Protein AF-A0A2I1HSC3-F1 (afdb_monomer)

Solvent-accessible surface area (backbone atoms only — not comparable to full-atom values): 17395 Å² total; per-residue (Å²): 134,76,72,67,66,62,55,54,63,47,50,52,51,50,49,48,51,50,46,50,52,51,43,33,34,72,74,64,80,52,85,80,88,88,78,84,83,76,84,85,72,64,101,83,72,77,56,74,64,57,52,51,50,52,52,48,49,55,26,41,39,56,62,60,46,93,33,37,35,52,40,33,75,62,42,23,54,81,45,90,55,32,49,32,81,81,64,67,74,82,44,63,20,39,71,67,39,64,69,68,38,86,74,48,93,60,54,68,68,58,47,49,56,52,35,52,54,52,50,44,51,51,31,55,77,68,71,35,62,70,59,42,52,51,46,62,76,41,42,66,59,55,53,51,56,32,66,36,74,32,95,53,39,81,98,35,35,28,49,60,40,38,73,32,65,42,78,63,70,66,66,65,67,75,54,88,53,67,67,54,52,49,52,55,50,52,50,51,52,50,37,49,49,48,50,42,53,66,39,54,47,49,49,52,55,51,49,53,53,52,37,49,74,77,69,52,49,82,71,42,74,71,37,60,52,81,55,79,71,55,67,69,52,71,82,71,71,91,77,90,82,81,92,81,92,80,70,81,63,63,56,51,53,53,47,52,52,49,52,48,50,48,50,50,55,49,49,54,51,47,52,50,49,63,30,82,57,81,80,77,81,79,88,78,86,88,66,81,84,76,131

Structure (mmCIF, N/CA/C/O backbone):
data_AF-A0A2I1HSC3-F1
#
_entry.id   AF-A0A2I1HSC3-F1
#
loop_
_atom_site.group_PDB
_atom_site.id
_atom_site.type_symbol
_atom_site.label_atom_id
_atom_site.label_alt_id
_atom_site.label_comp_id
_atom_site.label_asym_id
_atom_site.label_entity_id
_atom_site.label_seq_id
_atom_site.pdbx_PDB_ins_code
_atom_site.Cartn_x
_atom_site.Cartn_y
_atom_site.Cartn_z
_atom_site.occupancy
_atom_site.B_iso_or_equiv
_atom_site.auth_seq_id
_atom_site.auth_comp_id
_atom_site.auth_asym_id
_atom_site.auth_atom_id
_atom_site.pdbx_PDB_model_num
ATOM 1 N N . MET A 1 1 ? -28.526 32.967 -15.988 1.00 33.88 1 MET A N 1
ATOM 2 C CA . MET A 1 1 ? -28.138 31.636 -15.482 1.00 33.88 1 MET A CA 1
ATOM 3 C C . MET A 1 1 ? -26.867 31.864 -14.704 1.00 33.88 1 MET A C 1
ATOM 5 O O . MET A 1 1 ? -25.914 32.362 -15.280 1.00 33.88 1 MET A O 1
ATOM 9 N N . ASP A 1 2 ? -26.951 31.679 -13.394 1.00 26.25 2 ASP A N 1
ATOM 10 C CA . ASP A 1 2 ? -25.985 32.161 -12.412 1.00 26.25 2 ASP A CA 1
ATOM 11 C C . ASP A 1 2 ? -24.646 31.408 -12.457 1.00 26.25 2 ASP A C 1
ATOM 13 O O . ASP A 1 2 ? -24.567 30.230 -12.103 1.00 26.25 2 ASP A O 1
ATOM 17 N N . ASP A 1 3 ? -23.581 32.131 -12.819 1.00 29.28 3 ASP A N 1
ATOM 18 C CA . ASP A 1 3 ? -22.172 31.707 -12.747 1.00 29.28 3 ASP A CA 1
ATOM 19 C C . ASP A 1 3 ? -21.649 31.564 -11.300 1.00 29.28 3 ASP A C 1
ATOM 21 O O . ASP A 1 3 ? -20.525 31.112 -11.065 1.00 29.28 3 ASP A O 1
ATOM 25 N N . THR A 1 4 ? -22.462 31.901 -10.296 1.00 29.61 4 THR A N 1
ATOM 26 C CA . THR A 1 4 ? -22.108 31.781 -8.873 1.00 29.61 4 THR A CA 1
ATOM 27 C C . THR A 1 4 ? -22.098 30.334 -8.369 1.00 29.61 4 THR A C 1
ATOM 29 O O . THR A 1 4 ? -21.374 30.037 -7.424 1.00 29.61 4 THR A O 1
ATOM 32 N N . ASN A 1 5 ? -22.781 29.398 -9.041 1.00 30.19 5 ASN A N 1
ATOM 33 C CA . ASN A 1 5 ? -22.783 27.980 -8.643 1.00 30.19 5 ASN A CA 1
ATOM 34 C C . ASN A 1 5 ? -21.512 27.205 -9.048 1.00 30.19 5 ASN A C 1
ATOM 36 O O . ASN A 1 5 ? -21.231 26.140 -8.495 1.00 30.19 5 ASN A O 1
ATOM 40 N N . TYR A 1 6 ? -20.721 27.706 -10.006 1.00 30.33 6 TYR A N 1
ATOM 41 C CA . TYR A 1 6 ? -19.510 27.009 -10.464 1.00 30.33 6 TYR A CA 1
ATOM 42 C C . TYR A 1 6 ? -18.292 27.306 -9.573 1.00 30.33 6 TYR A C 1
ATOM 44 O O . TYR A 1 6 ? -17.445 26.432 -9.355 1.00 30.33 6 TYR A O 1
ATOM 52 N N . LEU A 1 7 ? -18.240 28.521 -9.014 1.00 28.97 7 LEU A N 1
ATOM 53 C CA . LEU A 1 7 ? -17.171 29.001 -8.135 1.00 28.97 7 LEU A CA 1
ATOM 54 C C . LEU A 1 7 ? -17.233 28.371 -6.735 1.00 28.97 7 LEU A C 1
ATOM 56 O O . LEU A 1 7 ? -16.185 27.979 -6.219 1.00 28.97 7 LEU A O 1
ATOM 60 N N . ASP A 1 8 ? -18.431 28.163 -6.179 1.00 32.50 8 ASP A N 1
ATOM 61 C CA . ASP A 1 8 ? -18.614 27.522 -4.863 1.00 32.50 8 ASP A CA 1
ATOM 62 C C . ASP A 1 8 ? -18.128 26.063 -4.874 1.00 32.50 8 ASP A C 1
ATOM 64 O O . ASP A 1 8 ? -17.321 25.650 -4.041 1.00 32.50 8 ASP A O 1
ATOM 68 N N . SER A 1 9 ? -18.464 25.301 -5.927 1.00 36.62 9 SER A N 1
ATOM 69 C CA . SER A 1 9 ? -18.001 23.909 -6.055 1.00 36.62 9 SER A CA 1
ATOM 70 C C . SER A 1 9 ? -16.484 23.786 -6.256 1.00 36.62 9 SER A C 1
ATOM 72 O O . SER A 1 9 ? -15.923 22.711 -6.040 1.00 36.62 9 SER A O 1
ATOM 74 N N . SER A 1 10 ? -15.820 24.844 -6.736 1.00 37.22 10 SER A N 1
ATOM 75 C CA . SER A 1 10 ? -14.369 24.882 -6.942 1.00 37.22 10 SER A CA 1
ATOM 76 C C . SER A 1 10 ? -13.638 25.294 -5.663 1.00 37.22 10 SER A C 1
ATOM 78 O O . SER A 1 10 ? -12.601 24.710 -5.348 1.00 37.22 10 SER A O 1
ATOM 80 N N . GLY A 1 11 ? -14.201 26.238 -4.901 1.00 32.62 11 GLY A N 1
ATOM 81 C CA . GLY A 1 11 ? -13.725 26.623 -3.571 1.00 32.62 11 GLY A CA 1
ATOM 82 C C . GLY A 1 11 ? -13.761 25.454 -2.589 1.00 32.62 11 GLY A C 1
ATOM 83 O O . GLY A 1 11 ? -12.748 25.160 -1.957 1.00 32.62 11 GLY A O 1
ATOM 84 N N . ASP A 1 12 ? -14.860 24.699 -2.569 1.00 38.91 12 ASP A N 1
ATOM 85 C CA . ASP A 1 12 ? -15.009 23.506 -1.728 1.00 38.91 12 ASP A CA 1
ATOM 86 C C . ASP A 1 12 ? -14.033 22.386 -2.104 1.00 38.91 12 ASP A C 1
ATOM 88 O O . ASP A 1 12 ? -13.478 21.715 -1.234 1.00 38.91 12 ASP A O 1
ATOM 92 N N . LYS A 1 13 ? -13.754 22.201 -3.401 1.00 38.25 13 LYS A N 1
ATOM 93 C CA . LYS A 1 13 ? -12.778 21.208 -3.891 1.00 38.25 13 LYS A CA 1
ATOM 94 C C . LYS A 1 13 ? -11.340 21.603 -3.560 1.00 38.25 13 LYS A C 1
ATOM 96 O O . LYS A 1 13 ? -10.542 20.743 -3.184 1.00 38.25 13 LYS A O 1
ATOM 101 N N . ILE A 1 14 ? -11.000 22.888 -3.663 1.00 39.03 14 ILE A N 1
ATOM 102 C CA . ILE A 1 14 ? -9.685 23.415 -3.275 1.00 39.03 14 ILE A CA 1
ATOM 103 C C . ILE A 1 14 ? -9.515 23.324 -1.758 1.00 39.03 14 ILE A C 1
ATOM 105 O O . ILE A 1 14 ? -8.482 22.846 -1.290 1.00 39.03 14 ILE A O 1
ATOM 109 N N . GLN A 1 15 ? -10.537 23.692 -0.983 1.00 38.47 15 GLN A N 1
ATOM 110 C CA . GLN A 1 15 ? -10.519 23.576 0.470 1.00 38.47 15 GLN A CA 1
ATOM 111 C C . GLN A 1 15 ? -10.458 22.111 0.915 1.00 38.47 15 GLN A C 1
ATOM 113 O O . GLN A 1 15 ? -9.694 21.799 1.821 1.00 38.47 15 GLN A O 1
ATOM 118 N N . ALA A 1 16 ? -11.152 21.190 0.242 1.00 39.00 16 ALA A N 1
ATOM 119 C CA . ALA A 1 16 ? -11.025 19.751 0.471 1.00 39.00 16 ALA A CA 1
ATOM 120 C C . ALA A 1 16 ? -9.606 19.250 0.165 1.00 39.00 16 ALA A C 1
ATOM 122 O O . ALA A 1 16 ? -9.031 18.519 0.961 1.00 39.00 16 ALA A O 1
ATOM 123 N N . SER A 1 17 ? -8.991 19.705 -0.928 1.00 38.28 17 SER A N 1
ATOM 124 C CA . SER A 1 17 ? -7.610 19.353 -1.302 1.00 38.28 17 SER A CA 1
ATOM 125 C C . SER A 1 17 ? -6.582 19.898 -0.307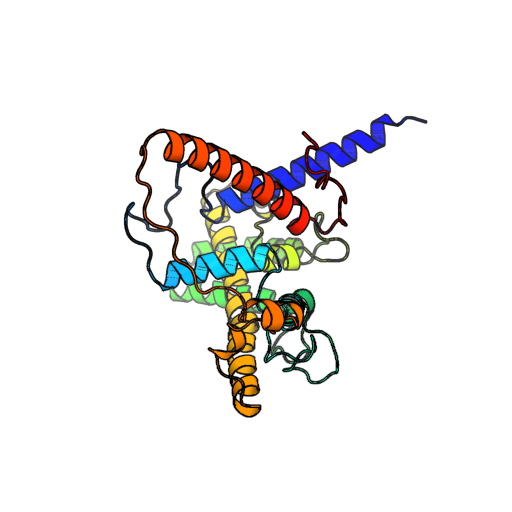 1.00 38.28 17 SER A C 1
ATOM 127 O O . SER A 1 17 ? -5.638 19.201 0.071 1.00 38.28 17 SER A O 1
ATOM 129 N N . ILE A 1 18 ? -6.787 21.128 0.173 1.00 43.84 18 ILE A N 1
ATOM 130 C CA . ILE A 1 18 ? -6.002 21.755 1.241 1.00 43.84 18 ILE A CA 1
ATOM 131 C C . ILE A 1 18 ? -6.227 21.025 2.564 1.00 43.84 18 ILE A C 1
ATOM 133 O O . ILE A 1 18 ? -5.260 20.812 3.288 1.00 43.84 18 ILE A O 1
ATOM 137 N N . ASN A 1 19 ? -7.451 20.602 2.877 1.00 43.81 19 ASN A N 1
ATOM 138 C CA . ASN A 1 19 ? -7.776 19.860 4.093 1.00 43.81 19 ASN A CA 1
ATOM 139 C C . ASN A 1 19 ? -7.160 18.463 4.063 1.00 43.81 19 ASN A C 1
ATOM 141 O O . ASN A 1 19 ? -6.564 18.066 5.050 1.00 43.81 19 ASN A O 1
ATOM 145 N N . ILE A 1 20 ? -7.188 17.772 2.925 1.00 45.44 20 ILE A N 1
ATOM 146 C CA . ILE A 1 20 ? -6.566 16.457 2.717 1.00 45.44 20 ILE A CA 1
ATOM 147 C C . ILE A 1 20 ? -5.046 16.554 2.796 1.00 45.44 20 ILE A C 1
ATOM 149 O O . ILE A 1 20 ? -4.401 15.735 3.441 1.00 45.44 20 ILE A O 1
ATOM 153 N N . THR A 1 21 ? -4.466 17.601 2.213 1.00 41.34 21 THR A N 1
ATOM 154 C CA . THR A 1 21 ? -3.031 17.886 2.314 1.00 41.34 21 THR A CA 1
ATOM 155 C C . THR A 1 21 ? -2.648 18.219 3.765 1.00 41.34 21 THR A C 1
ATOM 157 O O . THR A 1 21 ? -1.701 17.659 4.308 1.00 41.34 21 THR A O 1
ATOM 160 N N . THR A 1 22 ? -3.429 19.067 4.441 1.00 40.75 22 THR A N 1
ATOM 161 C CA . THR A 1 22 ? -3.278 19.414 5.868 1.00 40.75 22 THR A CA 1
ATOM 162 C C . THR A 1 22 ? -3.453 18.198 6.780 1.00 40.75 22 THR A C 1
ATOM 164 O O . THR A 1 22 ? -2.725 18.058 7.761 1.00 40.75 22 THR A O 1
ATOM 167 N N . GLN A 1 23 ? -4.366 17.285 6.457 1.00 41.72 23 GLN A N 1
ATOM 168 C CA . GLN A 1 23 ? -4.604 16.065 7.223 1.00 41.72 23 GLN A CA 1
ATOM 169 C C . GLN A 1 23 ? -3.568 14.990 6.968 1.00 41.72 23 GLN A C 1
ATOM 171 O O . GLN A 1 23 ? -3.149 14.334 7.915 1.00 41.72 23 GLN A O 1
ATOM 176 N N . PHE A 1 24 ? -3.058 14.889 5.745 1.00 43.44 24 PHE A N 1
ATOM 177 C CA . PHE A 1 24 ? -1.867 14.110 5.446 1.00 43.44 24 PHE A CA 1
ATOM 178 C C . PHE A 1 24 ? -0.672 14.603 6.280 1.00 43.44 24 PHE A C 1
ATOM 180 O O . PHE A 1 24 ? 0.006 13.802 6.924 1.00 43.44 24 PHE A O 1
ATOM 187 N N . TYR A 1 25 ? -0.459 15.922 6.371 1.00 43.91 25 TYR A N 1
ATOM 188 C CA . TYR A 1 25 ? 0.572 16.504 7.240 1.00 43.91 25 TYR A CA 1
ATOM 189 C C . TYR A 1 25 ? 0.331 16.214 8.733 1.00 43.91 25 TYR A C 1
ATOM 191 O O . TYR A 1 25 ? 1.283 15.909 9.452 1.00 43.91 25 TYR A O 1
ATOM 199 N N . HIS A 1 26 ? -0.925 16.261 9.193 1.00 36.97 26 HIS A N 1
ATOM 200 C CA . HIS A 1 26 ? -1.309 15.965 10.579 1.00 36.97 26 HIS A CA 1
ATOM 201 C C . HIS A 1 26 ? -1.211 14.465 10.930 1.00 36.97 26 HIS A C 1
ATOM 203 O O . HIS A 1 26 ? -0.997 14.125 12.093 1.00 36.97 26 HIS A O 1
ATOM 209 N N . TYR A 1 27 ? -1.378 13.560 9.960 1.00 39.06 27 TYR A N 1
ATOM 210 C CA . TYR A 1 27 ? -1.396 12.106 10.177 1.00 39.06 27 TYR A CA 1
ATOM 211 C C . TYR A 1 27 ? -0.031 11.432 9.926 1.00 39.06 27 TYR A C 1
ATOM 213 O O . TYR A 1 27 ? 0.245 10.386 10.509 1.00 39.06 27 TYR A O 1
ATOM 221 N N . HIS A 1 28 ? 0.855 12.031 9.113 1.00 39.91 28 HIS A N 1
ATOM 222 C CA . HIS A 1 28 ? 2.135 11.426 8.698 1.00 39.91 28 HIS A CA 1
ATOM 223 C C . HIS A 1 28 ? 3.412 12.161 9.156 1.00 39.91 28 HIS A C 1
ATOM 225 O O . HIS A 1 28 ? 4.486 11.886 8.618 1.00 39.91 28 HIS A O 1
ATOM 231 N N . ASP A 1 29 ? 3.344 13.054 10.151 1.00 39.34 29 ASP A N 1
ATOM 232 C CA . ASP A 1 29 ? 4.526 13.717 10.743 1.00 39.34 29 ASP A CA 1
ATOM 233 C C . ASP A 1 29 ? 5.438 14.432 9.709 1.00 39.34 29 ASP A C 1
ATOM 235 O O . ASP A 1 29 ? 6.662 14.511 9.867 1.00 39.34 29 ASP A O 1
ATOM 239 N N . VAL A 1 30 ? 4.865 14.991 8.632 1.00 37.06 30 VAL A N 1
ATOM 240 C CA . VAL A 1 30 ? 5.616 15.804 7.657 1.00 37.06 30 VAL A CA 1
ATOM 241 C C . VAL A 1 30 ? 5.480 17.289 8.019 1.00 37.06 30 VAL A C 1
ATOM 243 O O . VAL A 1 30 ? 4.400 17.867 8.059 1.00 37.06 30 VAL A O 1
ATOM 246 N N . ASN A 1 31 ? 6.618 17.901 8.344 1.00 33.06 31 ASN A N 1
ATOM 247 C CA . ASN A 1 31 ? 6.741 19.212 8.980 1.00 33.06 31 ASN A CA 1
ATOM 248 C C . ASN A 1 31 ? 6.331 20.390 8.072 1.00 33.06 31 ASN A C 1
ATOM 250 O O . ASN A 1 31 ? 7.072 20.749 7.158 1.00 33.06 31 ASN A O 1
ATOM 254 N N . ILE A 1 32 ? 5.256 21.093 8.441 1.00 33.44 32 ILE A N 1
ATOM 255 C CA . ILE A 1 32 ? 5.156 22.549 8.280 1.00 33.44 32 ILE A CA 1
ATOM 256 C C . ILE A 1 32 ? 4.854 23.131 9.672 1.00 33.44 32 ILE A C 1
ATOM 258 O O . ILE A 1 32 ? 3.837 22.818 10.280 1.00 33.44 32 ILE A O 1
ATOM 262 N N . ASN A 1 33 ? 5.748 23.985 10.179 1.00 29.19 33 ASN A N 1
ATOM 263 C CA . ASN A 1 33 ? 5.618 24.775 11.419 1.00 29.19 33 ASN A CA 1
ATOM 264 C C . ASN A 1 33 ? 5.859 24.091 12.783 1.00 29.19 33 ASN A C 1
ATOM 266 O O . ASN A 1 33 ? 5.453 24.623 13.816 1.00 29.19 33 ASN A O 1
ATOM 270 N N . GLY A 1 34 ? 6.646 23.013 12.845 1.00 30.22 34 GLY A N 1
ATOM 271 C CA . GLY A 1 34 ? 7.477 22.752 14.032 1.00 30.22 34 GLY A CA 1
ATOM 272 C C . GLY A 1 34 ? 6.771 22.438 15.363 1.00 30.22 34 GLY A C 1
ATOM 273 O O . GLY A 1 34 ? 7.360 22.684 16.419 1.00 30.22 34 GLY A O 1
ATOM 274 N N . LYS A 1 35 ? 5.568 21.852 15.359 1.00 26.77 35 LYS A N 1
ATOM 275 C CA . LYS A 1 35 ? 4.975 21.221 16.554 1.00 26.77 35 LYS A CA 1
ATOM 276 C C . LYS A 1 35 ? 4.568 19.778 16.237 1.00 26.77 35 LYS A C 1
ATOM 278 O O . LYS A 1 35 ? 3.636 19.540 15.486 1.00 26.77 35 LYS A O 1
ATOM 283 N N . ILE A 1 36 ? 5.350 18.847 16.782 1.00 34.56 36 ILE A N 1
ATOM 284 C CA . ILE A 1 36 ? 5.291 17.389 16.592 1.00 34.56 36 ILE A CA 1
ATOM 285 C C . ILE A 1 36 ? 4.261 16.778 17.554 1.00 34.56 36 ILE A C 1
ATOM 287 O O . ILE A 1 36 ? 4.336 17.071 18.750 1.00 34.56 36 ILE A O 1
ATOM 291 N N . ASN A 1 37 ? 3.416 15.856 17.073 1.00 29.02 37 ASN A N 1
ATOM 292 C CA . ASN A 1 37 ? 2.813 14.813 17.909 1.00 29.02 37 ASN A CA 1
ATOM 293 C C . ASN A 1 37 ? 3.636 13.533 17.730 1.00 29.02 37 ASN A C 1
ATOM 295 O O . ASN A 1 37 ? 3.662 12.919 16.679 1.00 29.02 37 ASN A O 1
ATOM 299 N N . ARG A 1 38 ? 4.403 13.201 18.767 1.00 33.78 38 ARG A N 1
ATOM 300 C CA . ARG A 1 38 ? 5.522 12.259 18.731 1.00 33.78 38 ARG A CA 1
ATOM 301 C C . ARG A 1 38 ? 5.037 10.820 18.543 1.00 33.78 38 ARG A C 1
ATOM 303 O O . ARG A 1 38 ? 4.607 10.211 19.517 1.00 33.78 38 ARG A O 1
ATOM 310 N N . THR A 1 39 ? 5.260 10.229 17.375 1.00 36.09 39 THR A N 1
ATOM 311 C CA . THR A 1 39 ? 5.554 8.791 17.309 1.00 36.09 39 THR A CA 1
ATOM 312 C C . THR A 1 39 ? 7.072 8.632 17.470 1.00 36.09 39 THR A C 1
ATOM 314 O O . THR A 1 39 ? 7.859 8.816 16.550 1.00 36.09 39 THR A O 1
ATOM 317 N N . THR A 1 40 ? 7.495 8.498 18.734 1.00 35.50 40 THR A N 1
ATOM 318 C CA . THR A 1 40 ? 8.866 8.160 19.182 1.00 35.50 40 THR A CA 1
ATOM 319 C C . THR A 1 40 ? 10.031 8.933 18.537 1.00 35.50 40 THR A C 1
ATOM 321 O O . THR A 1 40 ? 10.852 8.344 17.847 1.00 35.50 40 THR A O 1
ATOM 324 N N . PHE A 1 41 ? 10.196 10.237 18.815 1.00 38.00 41 PHE A N 1
ATOM 325 C CA . PHE A 1 41 ? 11.449 10.932 18.465 1.00 38.00 41 PHE A CA 1
ATOM 326 C C . PHE A 1 41 ? 11.934 11.967 19.485 1.00 38.00 41 PHE A C 1
ATOM 328 O O . PHE A 1 41 ? 11.246 12.938 19.813 1.00 38.00 41 PHE A O 1
ATOM 335 N N . ASN A 1 42 ? 13.201 11.799 19.885 1.00 38.38 42 ASN A N 1
ATOM 336 C CA . ASN A 1 42 ? 14.066 12.847 20.423 1.00 38.38 42 ASN A CA 1
ATOM 337 C C . ASN A 1 42 ? 14.743 13.594 19.259 1.00 38.38 42 ASN A C 1
ATOM 339 O O . ASN A 1 42 ? 15.135 12.993 18.265 1.00 38.38 42 ASN A O 1
ATOM 343 N N . LYS A 1 43 ? 14.895 14.919 19.389 1.00 47.12 43 LYS A N 1
ATOM 344 C CA . LYS A 1 43 ? 15.222 15.916 18.339 1.00 47.12 43 LYS A CA 1
ATOM 345 C C . LYS A 1 43 ? 16.497 15.695 17.479 1.00 47.12 43 LYS A C 1
ATOM 347 O O . LYS A 1 43 ? 16.857 16.615 16.748 1.00 47.12 43 LYS A O 1
ATOM 352 N N . ARG A 1 44 ? 17.232 14.577 17.573 1.00 48.66 44 ARG A N 1
ATOM 353 C CA . ARG A 1 44 ? 18.582 14.436 16.976 1.00 48.66 44 ARG A CA 1
ATOM 354 C C . ARG A 1 44 ? 18.950 13.074 16.368 1.00 48.66 44 ARG A C 1
ATOM 356 O O . ARG A 1 44 ? 20.102 12.916 15.982 1.00 48.66 44 ARG A O 1
ATOM 363 N N . GLN A 1 45 ? 18.038 12.115 16.241 1.00 45.00 45 GLN A N 1
ATOM 364 C CA . GLN A 1 45 ? 18.338 10.831 15.587 1.00 45.00 45 GLN A CA 1
ATOM 365 C C . GLN A 1 45 ? 17.218 10.479 14.604 1.00 45.00 45 GLN A C 1
ATOM 367 O O . GLN A 1 45 ? 16.058 10.734 14.894 1.00 45.00 45 GLN A O 1
ATOM 372 N N . CYS A 1 46 ? 17.560 9.961 13.427 1.00 51.06 46 CYS A N 1
ATOM 373 C CA . CYS A 1 46 ? 16.651 9.300 12.486 1.00 51.06 46 CYS A CA 1
ATOM 374 C C . CYS A 1 46 ? 17.333 7.985 12.123 1.00 51.06 46 CYS A C 1
ATOM 376 O O . CYS A 1 46 ? 18.490 8.022 11.696 1.00 51.06 46 CYS A O 1
ATOM 378 N N . SER A 1 47 ? 16.672 6.845 12.341 1.00 70.75 47 SER A N 1
ATOM 379 C CA . SER A 1 47 ? 17.245 5.563 11.927 1.00 70.75 47 SER A CA 1
ATOM 380 C C . SER A 1 47 ? 17.242 5.444 10.396 1.00 70.75 47 SER A C 1
ATOM 382 O O . SER A 1 47 ? 16.622 6.244 9.674 1.00 70.75 47 SER A O 1
ATOM 384 N N . SER A 1 48 ? 17.965 4.450 9.878 1.00 71.94 48 SER A N 1
ATOM 385 C CA . SER A 1 48 ? 17.980 4.178 8.439 1.00 71.94 48 SER A CA 1
ATOM 386 C C . SER A 1 48 ? 16.597 3.714 7.964 1.00 71.94 48 SER A C 1
ATOM 388 O O . SER A 1 48 ? 16.154 4.067 6.870 1.00 71.94 48 SER A O 1
ATOM 390 N N . GLU A 1 49 ? 15.898 2.984 8.827 1.00 75.31 49 GLU A N 1
ATOM 391 C CA . GLU A 1 49 ? 14.563 2.428 8.662 1.00 75.31 49 GLU A CA 1
ATOM 392 C C . GLU A 1 49 ? 13.538 3.557 8.557 1.00 75.31 49 GLU A C 1
ATOM 394 O O . GLU A 1 49 ? 12.806 3.630 7.571 1.00 75.31 49 GLU A O 1
ATOM 399 N N . ASP A 1 50 ? 13.576 4.516 9.485 1.00 70.44 50 ASP A N 1
ATOM 400 C CA . ASP A 1 50 ? 12.673 5.676 9.475 1.00 70.44 50 ASP A CA 1
ATOM 401 C C . ASP A 1 50 ? 12.857 6.534 8.223 1.00 70.44 50 ASP A C 1
ATOM 403 O O . ASP A 1 50 ? 11.903 7.062 7.648 1.00 70.44 50 ASP A O 1
ATOM 407 N N . THR A 1 51 ? 14.105 6.675 7.772 1.00 74.50 51 THR A N 1
ATOM 408 C CA . THR A 1 51 ? 14.429 7.431 6.559 1.00 74.50 51 THR A CA 1
ATOM 409 C C . THR A 1 51 ? 13.860 6.744 5.316 1.00 74.50 51 THR A C 1
ATOM 411 O O . THR A 1 51 ? 13.274 7.408 4.455 1.00 74.50 51 THR A O 1
ATOM 414 N N . LYS A 1 52 ? 13.995 5.414 5.226 1.00 79.75 52 LYS A N 1
ATOM 415 C CA . LYS A 1 52 ? 13.417 4.609 4.139 1.00 79.75 52 LYS A CA 1
ATOM 416 C C . LYS A 1 52 ? 11.892 4.687 4.154 1.00 79.75 52 LYS A C 1
ATOM 418 O O . LYS A 1 52 ? 11.302 4.923 3.102 1.00 79.75 52 LYS A O 1
ATOM 423 N N . GLU A 1 53 ? 11.276 4.565 5.327 1.00 82.69 53 GLU A N 1
ATOM 424 C CA . GLU A 1 53 ? 9.822 4.627 5.492 1.00 82.69 53 GLU A CA 1
ATOM 425 C C . GLU A 1 53 ? 9.260 5.980 5.055 1.00 82.69 53 GLU A C 1
ATOM 427 O O . GLU A 1 53 ? 8.345 6.047 4.234 1.00 82.69 53 GLU A O 1
ATOM 432 N N . ARG A 1 54 ? 9.861 7.079 5.521 1.00 78.12 54 ARG A N 1
ATOM 433 C CA . ARG A 1 54 ? 9.470 8.430 5.097 1.00 78.12 54 ARG A CA 1
ATOM 434 C C . ARG A 1 54 ? 9.642 8.625 3.595 1.00 78.12 54 ARG A C 1
ATOM 436 O O . ARG A 1 54 ? 8.759 9.183 2.949 1.00 78.12 54 ARG A O 1
ATOM 443 N N . SER A 1 55 ? 10.754 8.153 3.026 1.00 80.88 55 SER A N 1
ATOM 444 C CA . SER A 1 55 ? 10.984 8.244 1.582 1.00 80.88 55 SER A CA 1
ATOM 445 C C . SER A 1 55 ? 9.928 7.476 0.789 1.00 80.88 55 SER A C 1
ATOM 447 O O . SER A 1 55 ? 9.436 8.003 -0.208 1.00 80.88 55 SER A O 1
ATOM 449 N N . TYR A 1 56 ? 9.569 6.267 1.232 1.00 87.38 56 TYR A N 1
ATOM 450 C CA . TYR A 1 56 ? 8.503 5.471 0.631 1.00 87.38 56 TYR A CA 1
ATOM 451 C C . TYR A 1 56 ? 7.172 6.221 0.670 1.00 87.38 56 TYR A C 1
ATOM 453 O O . TYR A 1 56 ? 6.594 6.453 -0.386 1.00 87.38 56 TYR A O 1
ATOM 461 N N . ARG A 1 57 ? 6.729 6.677 1.849 1.00 85.62 57 ARG A N 1
ATOM 462 C CA . ARG A 1 57 ? 5.444 7.376 2.013 1.00 85.62 57 ARG A CA 1
ATOM 463 C C . ARG A 1 57 ? 5.338 8.615 1.126 1.00 85.62 57 ARG A C 1
ATOM 465 O O . ARG A 1 57 ? 4.334 8.792 0.447 1.00 85.62 57 ARG A O 1
ATOM 472 N N . ILE A 1 58 ? 6.392 9.434 1.077 1.00 80.19 58 ILE A N 1
ATOM 473 C CA . ILE A 1 58 ? 6.427 10.646 0.242 1.00 80.19 58 ILE A CA 1
ATOM 474 C C . ILE A 1 58 ? 6.338 10.293 -1.244 1.00 80.19 58 ILE A C 1
ATOM 476 O O . ILE A 1 58 ? 5.536 10.876 -1.968 1.00 80.19 58 ILE A O 1
ATOM 480 N N . LYS A 1 59 ? 7.150 9.336 -1.709 1.00 83.56 59 LYS A N 1
ATOM 481 C CA . LYS A 1 59 ? 7.126 8.906 -3.115 1.00 83.56 59 LYS A CA 1
ATOM 482 C C . LYS A 1 59 ? 5.786 8.283 -3.481 1.00 83.56 59 LYS A C 1
ATOM 484 O O . LYS A 1 59 ? 5.290 8.533 -4.569 1.00 83.56 59 LYS A O 1
ATOM 489 N N . ASN A 1 60 ? 5.205 7.498 -2.582 1.00 89.62 60 ASN A N 1
ATOM 490 C CA . ASN A 1 60 ? 3.933 6.836 -2.813 1.00 89.62 60 ASN A CA 1
ATOM 491 C C . ASN A 1 60 ? 2.776 7.835 -2.918 1.00 89.62 60 ASN A C 1
ATOM 493 O O . ASN A 1 60 ? 2.004 7.767 -3.869 1.00 89.62 60 ASN A O 1
ATOM 497 N N . LEU A 1 61 ? 2.720 8.826 -2.023 1.00 83.12 61 LEU A N 1
ATOM 498 C CA . LEU A 1 61 ? 1.749 9.918 -2.114 1.00 83.12 61 LEU A CA 1
ATOM 499 C C . LEU A 1 61 ? 1.824 10.632 -3.474 1.00 83.12 61 LEU A C 1
ATOM 501 O O . LEU A 1 61 ? 0.798 10.924 -4.084 1.00 83.12 61 LEU A O 1
ATOM 505 N N . LEU A 1 62 ? 3.047 10.906 -3.933 1.00 81.75 62 LEU A N 1
ATOM 506 C CA . LEU A 1 62 ? 3.335 11.616 -5.180 1.00 81.75 62 LEU A CA 1
ATOM 507 C C . LEU A 1 62 ? 3.209 10.749 -6.442 1.00 81.75 62 LEU A C 1
ATOM 509 O O . LEU A 1 62 ? 3.467 11.252 -7.531 1.00 81.75 62 LEU A O 1
ATOM 513 N N . LYS A 1 63 ? 2.869 9.458 -6.308 1.00 87.88 63 LYS A N 1
ATOM 514 C CA . LYS A 1 63 ? 2.921 8.466 -7.398 1.00 87.88 63 LYS A CA 1
ATOM 515 C C . LYS A 1 63 ? 4.298 8.398 -8.093 1.00 87.88 63 LYS A C 1
ATOM 517 O O . LYS A 1 63 ? 4.412 8.049 -9.258 1.00 87.88 63 LYS A O 1
ATOM 522 N N . ASP A 1 64 ? 5.360 8.701 -7.345 1.00 87.88 64 ASP A N 1
ATOM 523 C CA . ASP A 1 64 ? 6.757 8.851 -7.789 1.00 87.88 64 ASP A CA 1
ATOM 524 C C . ASP A 1 64 ? 7.639 7.648 -7.368 1.00 87.88 64 ASP A C 1
ATOM 526 O O . ASP A 1 64 ? 8.880 7.727 -7.291 1.00 87.88 64 ASP A O 1
ATOM 530 N N . LEU A 1 65 ? 6.983 6.532 -7.021 1.00 91.69 65 LEU A N 1
ATOM 531 C CA . LEU A 1 65 ? 7.625 5.254 -6.717 1.00 91.69 65 LEU A CA 1
ATOM 532 C C . LEU A 1 65 ? 8.470 4.775 -7.910 1.00 91.69 65 LEU A C 1
ATOM 534 O O . LEU A 1 65 ? 8.164 5.107 -9.050 1.00 91.69 65 LEU A O 1
ATOM 538 N N . PRO A 1 66 ? 9.550 4.006 -7.680 1.00 92.56 66 PRO A N 1
ATOM 539 C CA . PRO A 1 66 ? 10.417 3.508 -8.749 1.00 92.56 66 PRO A CA 1
ATOM 540 C C . PRO A 1 66 ? 9.759 2.374 -9.562 1.00 92.56 66 PRO A C 1
ATOM 542 O O . PRO A 1 66 ? 10.205 1.229 -9.513 1.00 92.56 66 PRO A O 1
ATOM 545 N N . THR A 1 67 ? 8.691 2.697 -10.288 1.00 95.50 67 THR A N 1
ATOM 546 C CA . THR A 1 67 ? 8.069 1.837 -11.305 1.00 95.50 67 THR A CA 1
ATOM 547 C C . THR A 1 67 ? 8.842 1.917 -12.621 1.00 95.50 67 THR A C 1
ATOM 549 O O . THR A 1 67 ? 9.573 2.888 -12.837 1.00 95.50 67 THR A O 1
ATOM 552 N N . TYR A 1 68 ? 8.686 0.944 -13.521 1.00 94.25 68 TYR A N 1
ATOM 553 C CA . TYR A 1 68 ? 9.335 0.981 -14.836 1.00 94.25 68 TYR A CA 1
ATOM 554 C C . TYR A 1 68 ? 8.912 2.204 -15.655 1.00 94.25 68 TYR A C 1
ATOM 556 O O . TYR A 1 68 ? 9.774 2.845 -16.252 1.00 94.25 68 TYR A O 1
ATOM 564 N N . GLU A 1 69 ? 7.646 2.629 -15.588 1.00 94.88 69 GLU A N 1
ATOM 565 C CA . GLU A 1 69 ? 7.204 3.902 -16.176 1.00 94.88 69 GLU A CA 1
ATOM 566 C C . GLU A 1 69 ? 8.027 5.088 -15.638 1.00 94.88 69 GLU A C 1
ATOM 568 O O . GLU A 1 69 ? 8.539 5.915 -16.397 1.00 94.88 69 GLU A O 1
ATOM 573 N N . THR A 1 70 ? 8.204 5.159 -14.317 1.00 91.88 70 THR A N 1
ATOM 574 C CA . THR A 1 70 ? 8.946 6.242 -13.661 1.00 91.88 70 THR A CA 1
ATOM 575 C C . THR A 1 70 ? 10.436 6.200 -13.997 1.00 91.88 70 THR A C 1
ATOM 577 O O . THR A 1 70 ? 11.051 7.245 -14.221 1.00 91.88 70 THR A O 1
ATOM 580 N N . LEU A 1 71 ? 11.047 5.014 -14.020 1.00 91.12 71 LEU A N 1
ATOM 581 C CA . LEU A 1 71 ? 12.461 4.843 -14.356 1.00 91.12 71 LEU A CA 1
ATOM 582 C C . LEU A 1 71 ? 12.725 5.175 -15.829 1.00 91.12 71 LEU A C 1
ATOM 584 O O . LEU A 1 71 ? 13.693 5.875 -16.129 1.00 91.12 71 LEU A O 1
ATOM 588 N N . TYR A 1 72 ? 11.825 4.767 -16.723 1.00 91.56 72 TYR A N 1
ATOM 589 C CA . TYR A 1 72 ? 11.887 5.093 -18.142 1.00 91.56 72 TYR A CA 1
ATOM 590 C C . TYR A 1 72 ? 11.758 6.605 -18.383 1.00 91.56 72 TYR A C 1
ATOM 592 O O . TYR A 1 72 ? 12.615 7.203 -19.033 1.00 91.56 72 TYR A O 1
ATOM 600 N N . LYS A 1 73 ? 10.780 7.272 -17.748 1.00 89.19 73 LYS A N 1
ATOM 601 C CA . LYS A 1 73 ? 10.626 8.744 -17.782 1.00 89.19 73 LYS A CA 1
ATOM 602 C C . LYS A 1 73 ? 11.847 9.497 -17.242 1.00 89.19 73 LYS A C 1
ATOM 604 O O . LYS A 1 73 ? 12.097 10.636 -17.629 1.00 89.19 73 LYS A O 1
ATOM 609 N N . ARG A 1 74 ? 12.615 8.887 -16.333 1.00 86.06 74 ARG A N 1
ATOM 610 C CA . ARG A 1 74 ? 13.869 9.447 -15.794 1.00 86.06 74 ARG A CA 1
ATOM 611 C C . ARG A 1 74 ? 15.079 9.199 -16.698 1.00 86.06 74 ARG A C 1
ATOM 613 O O . ARG A 1 74 ? 16.178 9.614 -16.318 1.00 86.06 74 ARG A O 1
ATOM 620 N N . GLU A 1 75 ? 14.867 8.577 -17.860 1.00 86.50 75 GLU A N 1
ATOM 621 C CA . GLU A 1 75 ? 15.885 8.225 -18.850 1.00 86.50 75 GLU A CA 1
ATOM 622 C C . GLU A 1 75 ? 17.006 7.383 -18.217 1.00 86.50 75 GLU A C 1
ATOM 624 O O . GLU A 1 75 ? 18.187 7.658 -18.416 1.00 86.50 75 GLU A O 1
ATOM 629 N N . ILE A 1 76 ? 16.667 6.394 -17.381 1.00 85.75 76 ILE A N 1
ATOM 630 C CA . ILE A 1 76 ? 17.666 5.474 -16.817 1.00 85.75 76 ILE A CA 1
ATOM 631 C C . ILE A 1 76 ? 18.234 4.594 -17.931 1.00 85.75 76 ILE A C 1
ATOM 633 O O . ILE A 1 76 ? 17.485 4.000 -18.700 1.00 85.75 76 ILE A O 1
ATOM 637 N N . ASP A 1 77 ? 19.563 4.512 -18.011 1.00 82.62 77 ASP A N 1
ATOM 638 C CA . ASP A 1 77 ? 20.253 3.912 -19.157 1.00 82.62 77 ASP A CA 1
ATOM 639 C C . ASP A 1 77 ? 19.880 2.437 -19.356 1.00 82.62 77 ASP A C 1
ATOM 641 O O . ASP A 1 77 ? 19.461 2.049 -20.444 1.00 82.62 77 ASP A O 1
ATOM 645 N N . ALA A 1 78 ? 19.912 1.670 -18.263 1.00 86.19 78 ALA A N 1
ATOM 646 C CA . ALA A 1 78 ? 19.624 0.237 -18.228 1.00 86.19 78 ALA A CA 1
ATOM 647 C C . ALA A 1 78 ? 18.143 -0.139 -18.438 1.00 86.19 78 ALA A C 1
ATOM 649 O O . ALA A 1 78 ? 17.829 -1.323 -18.481 1.00 86.19 78 ALA A O 1
ATOM 650 N N . ILE A 1 79 ? 17.229 0.835 -18.525 1.00 87.44 79 ILE A N 1
ATOM 651 C CA . ILE A 1 79 ? 15.791 0.588 -18.692 1.00 87.44 79 ILE A CA 1
ATOM 652 C C . ILE A 1 79 ? 15.375 0.962 -20.115 1.00 87.44 79 ILE A C 1
ATOM 654 O O . ILE A 1 79 ? 15.372 2.134 -20.501 1.00 87.44 79 ILE A O 1
ATOM 658 N N . GLU A 1 80 ? 15.021 -0.046 -20.907 1.00 87.25 80 GLU A N 1
ATOM 659 C CA . GLU A 1 80 ? 14.710 0.120 -22.332 1.00 87.25 80 GLU A CA 1
ATOM 660 C C . GLU A 1 80 ? 13.280 0.605 -22.590 1.00 87.25 80 GLU A C 1
ATOM 662 O O . GLU A 1 80 ? 13.060 1.365 -23.530 1.00 87.25 80 GLU A O 1
ATOM 667 N N . ASN A 1 81 ? 12.316 0.194 -21.763 1.00 91.00 81 ASN A N 1
ATOM 668 C CA . ASN A 1 81 ? 10.899 0.526 -21.910 1.00 91.00 81 ASN A CA 1
ATOM 669 C C . ASN A 1 81 ? 10.193 0.634 -20.542 1.00 91.00 81 ASN A C 1
ATOM 671 O O . ASN A 1 81 ? 10.779 0.354 -19.496 1.00 91.00 81 ASN A O 1
ATOM 675 N N . SER A 1 82 ? 8.932 1.068 -20.557 1.00 93.50 82 SER A N 1
ATOM 676 C CA . SER A 1 82 ? 8.051 1.244 -19.392 1.00 93.50 82 SER A CA 1
ATOM 677 C C . SER A 1 82 ? 7.287 -0.027 -18.990 1.00 93.50 82 SER A C 1
ATOM 679 O O . SER A 1 82 ? 6.451 0.039 -18.086 1.00 93.50 82 SER A O 1
ATOM 681 N N . MET A 1 83 ? 7.530 -1.172 -19.637 1.00 95.19 83 MET A N 1
ATOM 682 C CA . MET A 1 83 ? 6.698 -2.368 -19.487 1.00 95.19 83 MET A CA 1
ATOM 683 C C . MET A 1 83 ? 6.921 -3.065 -18.144 1.00 95.19 83 MET A C 1
ATOM 685 O O . MET A 1 83 ? 8.027 -3.101 -17.604 1.00 95.19 83 MET A O 1
ATOM 689 N N . CYS A 1 84 ? 5.858 -3.657 -17.606 1.00 95.38 84 CYS A N 1
ATOM 690 C CA . CYS A 1 84 ? 5.925 -4.456 -16.394 1.00 95.38 84 CYS A CA 1
ATOM 691 C C . CYS A 1 84 ? 6.674 -5.759 -16.646 1.00 95.38 84 CYS A C 1
ATOM 693 O O . CYS A 1 84 ? 6.195 -6.659 -17.337 1.00 95.38 84 CYS A O 1
ATOM 695 N N . ILE A 1 85 ? 7.842 -5.877 -16.020 1.00 93.06 85 ILE A N 1
ATOM 696 C CA . ILE A 1 85 ? 8.671 -7.077 -16.128 1.00 93.06 85 ILE A CA 1
ATOM 697 C C . ILE A 1 85 ? 8.109 -8.272 -15.355 1.00 93.06 85 ILE A C 1
ATOM 699 O O . ILE A 1 85 ? 8.529 -9.391 -15.620 1.00 93.06 85 ILE A O 1
ATOM 703 N N . ARG A 1 86 ? 7.197 -8.042 -14.396 1.00 94.00 86 ARG A N 1
ATOM 704 C CA . ARG A 1 86 ? 6.578 -9.111 -13.598 1.00 94.00 86 ARG A CA 1
ATOM 705 C C . ARG A 1 86 ? 5.569 -9.879 -14.445 1.00 94.00 86 ARG A C 1
ATOM 707 O O . ARG A 1 86 ? 5.835 -11.010 -14.826 1.00 94.00 86 ARG A O 1
ATOM 714 N N . CYS A 1 87 ? 4.481 -9.210 -14.836 1.00 91.25 87 CYS A N 1
ATOM 715 C CA . CYS A 1 87 ? 3.340 -9.889 -15.448 1.00 91.25 87 CYS A CA 1
ATOM 716 C C . CYS A 1 87 ? 3.566 -10.353 -16.884 1.00 91.25 87 CYS A C 1
ATOM 718 O O . CYS A 1 87 ? 2.804 -11.180 -17.380 1.00 91.25 87 CYS A O 1
ATOM 720 N N . GLY A 1 88 ? 4.558 -9.803 -17.593 1.00 76.81 88 GLY A N 1
ATOM 721 C CA . GLY A 1 88 ? 4.875 -10.210 -18.964 1.00 76.81 88 GLY A CA 1
ATOM 722 C C . GLY A 1 88 ? 3.741 -9.994 -19.978 1.00 76.81 88 GLY A C 1
ATOM 723 O O . GLY A 1 88 ? 3.867 -10.410 -21.126 1.00 76.81 88 GLY A O 1
ATOM 724 N N . LYS A 1 89 ? 2.642 -9.323 -19.598 1.00 80.25 89 LYS A N 1
ATOM 725 C CA . LYS A 1 89 ? 1.448 -9.121 -20.441 1.00 80.25 89 LYS A CA 1
ATOM 726 C C . LYS A 1 89 ? 1.578 -7.974 -21.442 1.00 80.25 89 LYS A C 1
ATOM 728 O O . LYS A 1 89 ? 0.587 -7.576 -22.042 1.00 80.25 89 LYS A O 1
ATOM 733 N N . ASN A 1 90 ? 2.783 -7.434 -21.620 1.00 81.88 90 ASN A N 1
ATOM 734 C CA . ASN A 1 90 ? 3.012 -6.232 -22.415 1.00 81.88 90 ASN A CA 1
ATOM 735 C C . ASN A 1 90 ? 2.093 -5.067 -21.975 1.00 81.88 90 ASN A C 1
ATOM 737 O O . ASN A 1 90 ? 1.538 -4.348 -22.803 1.00 81.88 90 ASN A O 1
ATOM 741 N N . GLU A 1 91 ? 1.964 -4.876 -20.658 1.00 92.38 91 GLU A N 1
ATOM 742 C CA . GLU A 1 91 ? 1.328 -3.711 -20.027 1.00 92.38 91 GLU A CA 1
ATOM 743 C C . GLU A 1 91 ? 2.398 -2.785 -19.427 1.00 92.38 91 GLU A C 1
ATOM 745 O O . GLU A 1 91 ? 3.417 -3.263 -18.924 1.00 92.38 91 GLU A O 1
ATOM 750 N N . GLU A 1 92 ? 2.186 -1.467 -19.458 1.00 94.88 92 GLU A N 1
ATOM 751 C CA . GLU A 1 92 ? 3.086 -0.509 -18.801 1.00 94.88 92 GLU A CA 1
ATOM 752 C C . GLU A 1 92 ? 2.997 -0.616 -17.271 1.00 94.88 92 GLU A C 1
ATOM 754 O O . GLU A 1 92 ? 1.907 -0.613 -16.694 1.00 94.88 92 GLU A O 1
ATOM 759 N N . GLU A 1 93 ? 4.142 -0.636 -16.582 1.00 96.38 93 GLU A N 1
ATOM 760 C CA . GLU A 1 93 ? 4.185 -0.604 -15.117 1.00 96.38 93 GLU A CA 1
ATOM 761 C C . GLU A 1 93 ? 3.994 0.828 -14.597 1.00 96.38 93 GLU A C 1
ATOM 763 O O . GLU A 1 93 ? 4.918 1.494 -14.115 1.00 96.38 93 GLU A O 1
ATOM 768 N N . THR A 1 94 ? 2.767 1.319 -14.708 1.00 96.25 94 THR A N 1
ATOM 769 C CA . THR A 1 94 ? 2.346 2.574 -14.079 1.00 96.25 94 THR A CA 1
ATOM 770 C C . THR A 1 94 ? 2.216 2.417 -12.561 1.00 96.25 94 THR A C 1
ATOM 772 O O . THR A 1 94 ? 2.166 1.298 -12.039 1.00 96.25 94 THR A O 1
ATOM 775 N N . TRP A 1 95 ? 2.124 3.532 -11.824 1.00 95.38 95 TRP A N 1
ATOM 776 C CA . TRP A 1 95 ? 1.831 3.478 -10.380 1.00 95.38 95 TRP A CA 1
ATOM 777 C C . TRP A 1 95 ? 0.531 2.713 -10.092 1.00 95.38 95 TRP A C 1
ATOM 779 O O . TRP A 1 95 ? 0.497 1.913 -9.164 1.00 95.38 95 TRP A O 1
ATOM 789 N N . ASP A 1 96 ? -0.503 2.900 -10.917 1.00 95.19 96 ASP A N 1
ATOM 790 C CA . ASP A 1 96 ? -1.767 2.173 -10.798 1.00 95.19 96 ASP A CA 1
ATOM 791 C C . ASP A 1 96 ? -1.571 0.668 -11.029 1.00 95.19 96 ASP A C 1
ATOM 793 O O . ASP A 1 96 ? -2.026 -0.132 -10.210 1.00 95.19 96 ASP A O 1
ATOM 797 N N . HIS A 1 97 ? -0.859 0.287 -12.100 1.00 96.38 97 HIS A N 1
ATOM 798 C CA . HIS A 1 97 ? -0.627 -1.115 -12.460 1.00 96.38 97 HIS A CA 1
ATOM 799 C C . HIS A 1 97 ? 0.053 -1.895 -11.331 1.00 96.38 97 HIS A C 1
ATOM 801 O O . HIS A 1 97 ? -0.321 -3.034 -11.090 1.00 96.38 97 HIS A O 1
ATOM 807 N N . VAL A 1 98 ? 0.992 -1.303 -10.581 1.00 96.81 98 VAL A N 1
ATOM 808 C CA . VAL A 1 98 ? 1.655 -1.992 -9.453 1.00 96.81 98 VAL A CA 1
ATOM 809 C C . VAL A 1 98 ? 0.646 -2.581 -8.460 1.00 96.81 98 VAL A C 1
ATOM 811 O O . VAL A 1 98 ? 0.825 -3.709 -7.996 1.00 96.81 98 VAL A O 1
ATOM 814 N N . TRP A 1 99 ? -0.423 -1.845 -8.157 1.00 97.12 99 TRP A N 1
ATOM 815 C CA . TRP A 1 99 ? -1.414 -2.233 -7.151 1.00 97.12 99 TRP A CA 1
ATOM 816 C C . TRP A 1 99 ? -2.446 -3.244 -7.656 1.00 97.12 99 TRP A C 1
ATOM 818 O O . TRP A 1 99 ? -2.999 -3.988 -6.852 1.00 97.12 99 TRP A O 1
ATOM 828 N N . ILE A 1 100 ? -2.677 -3.306 -8.969 1.00 96.31 100 ILE A N 1
ATOM 829 C CA . ILE A 1 100 ? -3.661 -4.205 -9.604 1.00 96.31 100 ILE A CA 1
ATOM 830 C C . ILE A 1 100 ? -3.022 -5.209 -10.569 1.00 96.31 100 ILE A C 1
ATOM 832 O O . ILE A 1 100 ? -3.708 -5.815 -11.387 1.00 96.31 100 ILE A O 1
ATOM 836 N N . CYS A 1 101 ? -1.701 -5.360 -10.503 1.00 96.62 101 CYS A N 1
ATOM 837 C CA . CYS A 1 101 ? -0.956 -6.269 -11.354 1.00 96.62 101 CYS A CA 1
ATOM 838 C C . CYS A 1 101 ? -1.487 -7.692 -11.171 1.00 96.62 101 CYS A C 1
ATOM 840 O O . CYS A 1 101 ? -1.672 -8.154 -10.047 1.00 96.62 101 CYS A O 1
ATOM 842 N N . ASN A 1 102 ? -1.681 -8.395 -12.283 1.00 94.12 102 ASN A N 1
ATOM 843 C CA . ASN A 1 102 ? -2.223 -9.754 -12.283 1.00 94.12 102 ASN A CA 1
ATOM 844 C C . ASN A 1 102 ? -1.309 -10.789 -11.599 1.00 94.12 102 ASN A C 1
ATOM 846 O O . ASN A 1 102 ? -1.772 -11.877 -11.281 1.00 94.12 102 ASN A O 1
ATOM 850 N N . ASP A 1 103 ? -0.040 -10.448 -11.370 1.00 95.12 103 ASP A N 1
ATOM 851 C CA . ASP A 1 103 ? 0.930 -11.278 -10.643 1.00 95.12 103 ASP A CA 1
ATOM 852 C C . ASP A 1 103 ? 0.933 -11.007 -9.132 1.00 95.12 103 ASP A C 1
ATOM 854 O O . ASP A 1 103 ? 1.785 -11.517 -8.401 1.00 95.12 103 ASP A O 1
ATOM 858 N N . ASN A 1 104 ? 0.058 -10.129 -8.642 1.00 96.56 104 ASN A N 1
ATOM 859 C CA . ASN A 1 104 ? -0.138 -9.968 -7.209 1.00 96.56 104 ASN A CA 1
ATOM 860 C C . ASN A 1 104 ? -0.928 -11.172 -6.674 1.00 96.56 104 ASN A C 1
ATOM 862 O O . ASN A 1 104 ? -1.911 -11.590 -7.277 1.00 96.56 104 ASN A O 1
ATOM 866 N N . GLU A 1 105 ? -0.513 -11.707 -5.524 1.00 96.12 105 GLU A N 1
ATOM 867 C CA . GLU A 1 105 ? -1.134 -12.897 -4.916 1.00 96.12 105 GLU A CA 1
ATOM 868 C C . GLU A 1 105 ? -2.588 -12.678 -4.480 1.00 96.12 105 GLU A C 1
ATOM 870 O O . GLU A 1 105 ? -3.346 -13.635 -4.363 1.00 96.12 105 GLU A O 1
ATOM 875 N N . ALA A 1 106 ? -2.957 -11.427 -4.204 1.00 96.25 106 ALA A N 1
ATOM 876 C CA . ALA A 1 106 ? -4.287 -11.038 -3.769 1.00 96.25 106 ALA A CA 1
ATOM 877 C C . ALA A 1 106 ? -4.663 -9.684 -4.370 1.00 96.25 106 ALA A C 1
ATOM 879 O O . ALA A 1 106 ? -3.802 -8.821 -4.593 1.00 96.25 106 ALA A O 1
ATOM 880 N N . ASN A 1 107 ? -5.959 -9.488 -4.596 1.00 97.19 107 ASN A N 1
ATOM 881 C CA . ASN A 1 107 ? -6.486 -8.193 -5.010 1.00 97.19 107 ASN A CA 1
ATOM 882 C C . ASN A 1 107 ? -6.666 -7.243 -3.812 1.00 97.19 107 ASN A C 1
ATOM 884 O O . ASN A 1 107 ? -6.473 -7.604 -2.649 1.00 97.19 107 ASN A O 1
ATOM 888 N N . LEU A 1 108 ? -7.013 -5.987 -4.099 1.00 97.62 108 LEU A N 1
ATOM 889 C CA . LEU A 1 108 ? -7.082 -4.957 -3.067 1.00 97.62 108 LEU A CA 1
ATOM 890 C C . LEU A 1 108 ? -8.166 -5.233 -2.015 1.00 97.62 108 LEU A C 1
ATOM 892 O O . LEU A 1 108 ? -7.919 -5.024 -0.829 1.00 97.62 108 LEU A O 1
ATOM 896 N N . ASP A 1 109 ? -9.334 -5.717 -2.435 1.00 96.88 109 ASP A N 1
ATOM 897 C CA . ASP A 1 109 ? -10.466 -5.995 -1.547 1.00 96.88 109 ASP A CA 1
ATOM 898 C C . ASP A 1 109 ? -10.194 -7.204 -0.641 1.00 96.88 109 ASP A C 1
ATOM 900 O O . ASP A 1 109 ? -10.483 -7.164 0.558 1.00 96.88 109 ASP A O 1
ATOM 904 N N . GLU A 1 110 ? -9.571 -8.254 -1.186 1.00 97.62 110 GLU A N 1
ATOM 905 C CA . GLU A 1 110 ? -9.076 -9.405 -0.420 1.00 97.62 110 GLU A CA 1
ATOM 906 C C . GLU A 1 110 ? -8.089 -8.959 0.658 1.00 97.62 110 GLU A C 1
ATOM 908 O O . GLU A 1 110 ? -8.246 -9.317 1.827 1.00 97.62 110 GLU A O 1
ATOM 913 N N . ILE A 1 111 ? -7.119 -8.106 0.299 1.00 98.19 111 ILE A N 1
ATOM 914 C CA . ILE A 1 111 ? -6.150 -7.579 1.262 1.00 98.19 111 ILE A CA 1
ATOM 915 C C . ILE A 1 111 ? -6.860 -6.813 2.375 1.00 98.19 111 ILE A C 1
ATOM 917 O O . ILE A 1 111 ? -6.543 -7.060 3.536 1.00 98.19 111 ILE A O 1
ATOM 921 N N . VAL A 1 112 ? -7.814 -5.925 2.078 1.00 98.12 112 VAL A N 1
ATOM 922 C CA . VAL A 1 112 ? -8.550 -5.176 3.117 1.00 98.12 112 VAL A CA 1
ATOM 923 C C . VAL A 1 112 ? -9.243 -6.128 4.089 1.00 98.12 112 VAL A C 1
ATOM 925 O O . VAL A 1 112 ? -9.059 -6.004 5.302 1.00 98.12 112 VAL A O 1
ATOM 928 N N . ARG A 1 113 ? -10.012 -7.089 3.570 1.00 97.12 113 ARG A N 1
ATOM 929 C CA . ARG A 1 113 ? -1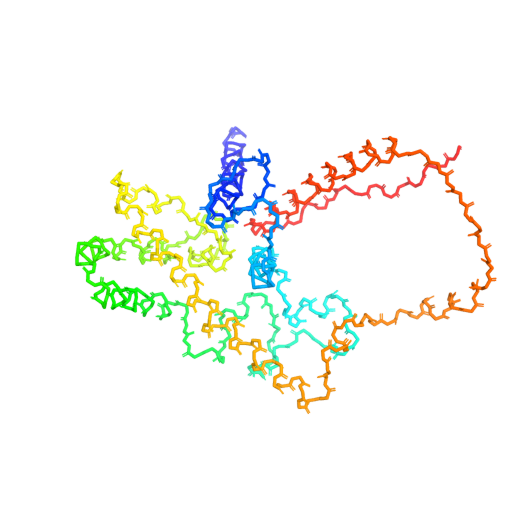0.815 -8.008 4.390 1.00 97.12 113 ARG A CA 1
ATOM 930 C C . ARG A 1 113 ? -9.929 -8.894 5.262 1.00 97.12 113 ARG A C 1
ATOM 932 O O . ARG A 1 113 ? -10.130 -8.955 6.473 1.00 97.12 113 ARG A O 1
ATOM 939 N N . GLU A 1 114 ? -8.899 -9.501 4.677 1.00 98.06 114 GLU A N 1
ATOM 940 C CA . GLU A 1 114 ? -7.941 -10.326 5.417 1.00 98.06 114 GLU A CA 1
ATOM 941 C C . GLU A 1 114 ? -7.140 -9.510 6.435 1.00 98.06 114 GLU A C 1
ATOM 943 O O . GLU A 1 114 ? -6.854 -9.998 7.527 1.00 98.06 114 GLU A O 1
ATOM 948 N N . SER A 1 115 ? -6.797 -8.258 6.118 1.00 98.19 115 SER A N 1
ATOM 949 C CA . SER A 1 115 ? -6.072 -7.373 7.038 1.00 98.19 115 SER A CA 1
ATOM 950 C C . SER A 1 115 ? -6.880 -7.084 8.298 1.00 98.19 115 SER A C 1
ATOM 952 O O . SER A 1 115 ? -6.312 -7.066 9.387 1.00 98.19 115 SER A O 1
ATOM 954 N N . ILE A 1 116 ? -8.197 -6.892 8.178 1.00 98.06 116 ILE A N 1
ATOM 955 C CA . ILE A 1 116 ? -9.065 -6.674 9.341 1.00 98.06 116 ILE A CA 1
ATOM 956 C C . ILE A 1 116 ? -9.125 -7.937 10.206 1.00 98.06 116 ILE A C 1
ATOM 958 O O . ILE A 1 116 ? -8.953 -7.841 11.420 1.00 98.06 116 ILE A O 1
ATOM 962 N N . SER A 1 117 ? -9.271 -9.120 9.600 1.00 97.88 117 SER A N 1
ATOM 963 C CA . SER A 1 117 ? -9.234 -10.392 10.335 1.00 97.88 117 SER A CA 1
ATOM 964 C C . SER A 1 117 ? -7.893 -10.612 11.045 1.00 97.88 117 SER A C 1
ATOM 966 O O . SER A 1 117 ? -7.868 -10.940 12.230 1.00 97.88 117 SER A O 1
ATOM 968 N N . LYS A 1 118 ? -6.766 -10.354 10.371 1.00 98.31 118 LYS A N 1
ATOM 969 C CA . LYS A 1 118 ? -5.427 -10.432 10.981 1.00 98.31 118 LYS A CA 1
ATOM 970 C C . LYS A 1 118 ? -5.242 -9.417 12.110 1.00 98.31 118 LYS A C 1
ATOM 972 O O . LYS A 1 118 ? -4.594 -9.729 13.110 1.00 98.31 118 LYS A O 1
ATOM 977 N N . PHE A 1 119 ? -5.792 -8.212 11.970 1.00 98.38 119 PHE A N 1
ATOM 978 C CA . PHE A 1 119 ? -5.749 -7.202 13.023 1.00 98.38 119 PHE A CA 1
ATOM 979 C C . PHE A 1 119 ? -6.569 -7.638 14.243 1.00 98.38 119 PHE A C 1
ATOM 981 O O . PHE A 1 119 ? -6.101 -7.513 15.372 1.00 98.38 119 PHE A O 1
ATOM 988 N N . GLU A 1 120 ? -7.740 -8.238 14.033 1.00 98.19 120 GLU A N 1
ATOM 989 C CA . GLU A 1 120 ? -8.542 -8.825 15.107 1.00 98.19 120 GLU A CA 1
ATOM 990 C C . GLU A 1 120 ? -7.789 -9.951 15.835 1.00 98.19 120 GLU A C 1
ATOM 992 O O . GLU A 1 120 ? -7.734 -9.977 17.066 1.00 98.19 120 GLU A O 1
ATOM 997 N N . GLU A 1 121 ? -7.145 -10.862 15.099 1.00 98.00 121 GLU A N 1
ATOM 998 C CA . GLU A 1 121 ? -6.282 -11.888 15.693 1.00 98.00 121 GLU A CA 1
ATOM 999 C C . GLU A 1 121 ? -5.132 -11.285 16.502 1.00 98.00 121 GLU A C 1
ATOM 1001 O O . GLU A 1 121 ? -4.799 -11.791 17.575 1.00 98.00 121 GLU A O 1
ATOM 1006 N N . TYR A 1 122 ? -4.514 -10.215 15.996 1.00 97.94 122 TYR A N 1
ATOM 1007 C CA . TYR A 1 122 ? -3.471 -9.489 16.709 1.00 97.94 122 TYR A CA 1
ATOM 1008 C C . TYR A 1 122 ? -4.006 -8.926 18.032 1.00 97.94 122 TYR A C 1
ATOM 1010 O O . TYR A 1 122 ? -3.376 -9.126 19.069 1.00 97.94 122 TYR A O 1
ATOM 1018 N N . LEU A 1 123 ? -5.176 -8.286 18.039 1.00 97.88 123 LEU A N 1
ATOM 1019 C CA . LEU A 1 123 ? -5.787 -7.773 19.268 1.00 97.88 123 LEU A CA 1
ATOM 1020 C C . LEU A 1 123 ? -6.090 -8.901 20.269 1.00 97.88 123 LEU A C 1
ATOM 1022 O O . LEU A 1 123 ? -5.734 -8.787 21.444 1.00 97.88 123 LEU A O 1
ATOM 1026 N N . ASN A 1 124 ? -6.648 -10.021 19.796 1.00 97.19 124 ASN A N 1
ATOM 1027 C CA . ASN A 1 124 ? -6.922 -11.204 20.618 1.00 97.19 124 ASN A CA 1
ATOM 1028 C C . ASN A 1 124 ? -5.648 -11.782 21.254 1.00 97.19 124 ASN A C 1
ATOM 1030 O O . ASN A 1 124 ? -5.608 -12.012 22.461 1.00 97.19 124 ASN A O 1
ATOM 1034 N N . LYS A 1 125 ? -4.580 -11.965 20.464 1.00 97.62 125 LYS A N 1
ATOM 1035 C CA . LYS A 1 125 ? -3.280 -12.474 20.945 1.00 97.62 125 LYS A CA 1
ATOM 1036 C C . LYS A 1 125 ? -2.650 -11.570 22.009 1.00 97.62 125 LYS A C 1
ATOM 1038 O O . LYS A 1 125 ? -1.893 -12.058 22.841 1.00 97.62 125 LYS A O 1
ATOM 1043 N N . ASN A 1 126 ? -2.974 -10.278 21.999 1.00 96.69 126 ASN A N 1
ATOM 1044 C CA . ASN A 1 126 ? -2.498 -9.299 22.977 1.00 96.69 126 ASN A CA 1
ATOM 1045 C C . ASN A 1 126 ? -3.489 -9.048 24.132 1.00 96.69 126 ASN A C 1
ATOM 1047 O O . ASN A 1 126 ? -3.284 -8.116 24.906 1.00 96.69 126 ASN A O 1
ATOM 1051 N N . GLY A 1 127 ? -4.560 -9.842 24.263 1.00 96.19 127 GLY A N 1
ATOM 1052 C CA . GLY A 1 127 ? -5.529 -9.717 25.359 1.00 96.19 127 GLY A CA 1
ATOM 1053 C C . GLY A 1 127 ? -6.391 -8.449 25.314 1.00 96.19 127 GLY A C 1
ATOM 1054 O O . GLY A 1 127 ? -6.934 -8.043 26.337 1.00 96.19 127 GLY A O 1
ATOM 1055 N N . ARG A 1 128 ? -6.524 -7.807 24.146 1.00 96.94 128 ARG A N 1
ATOM 1056 C CA . ARG A 1 128 ? -7.262 -6.546 23.958 1.00 96.94 128 ARG A CA 1
ATOM 1057 C C . ARG A 1 128 ? -8.732 -6.803 23.586 1.00 96.94 128 ARG A C 1
ATOM 1059 O O . ARG A 1 128 ? -9.182 -6.424 22.509 1.00 96.94 128 ARG A O 1
ATOM 1066 N N . SER A 1 129 ? -9.484 -7.490 24.450 1.00 95.75 129 SER A N 1
ATOM 1067 C CA . SER A 1 129 ? -10.862 -7.940 24.153 1.00 95.75 129 SER A CA 1
ATOM 1068 C C . SER A 1 129 ? -11.875 -6.804 23.959 1.00 95.75 129 SER A C 1
ATOM 1070 O O . SER A 1 129 ? -12.789 -6.923 23.141 1.00 95.75 129 SER A O 1
ATOM 1072 N N . GLU A 1 130 ? -11.717 -5.694 24.683 1.00 96.19 130 GLU A N 1
ATOM 1073 C CA . GLU A 1 130 ? -12.544 -4.492 24.495 1.00 96.19 130 GLU A CA 1
ATOM 1074 C C . GLU A 1 130 ? -12.332 -3.907 23.091 1.00 96.19 130 GLU A C 1
ATOM 1076 O O . GLU A 1 130 ? -13.294 -3.651 22.368 1.00 96.19 130 GLU A O 1
ATOM 1081 N N . ASP A 1 131 ? -11.076 -3.827 22.645 1.00 97.69 131 ASP A N 1
ATOM 1082 C CA . ASP A 1 131 ? -10.720 -3.308 21.321 1.00 97.69 131 ASP A CA 1
ATOM 1083 C C . ASP A 1 131 ? -11.205 -4.211 20.180 1.00 97.69 131 ASP A C 1
ATOM 1085 O O . ASP A 1 131 ? -11.554 -3.717 19.110 1.00 97.69 131 ASP A O 1
ATOM 1089 N N . VAL A 1 132 ? -11.275 -5.528 20.403 1.00 97.88 132 VAL A N 1
ATOM 1090 C CA . VAL A 1 132 ? -11.896 -6.475 19.457 1.00 97.88 132 VAL A CA 1
ATOM 1091 C C . VAL A 1 132 ? -13.383 -6.178 19.285 1.00 97.88 132 VAL A C 1
ATOM 1093 O O . VAL A 1 132 ? -13.888 -6.215 18.165 1.00 97.88 132 VAL A O 1
ATOM 1096 N N . THR A 1 133 ? -14.083 -5.862 20.375 1.00 97.38 133 THR A N 1
ATOM 1097 C CA . THR A 1 133 ? -15.512 -5.517 20.323 1.00 97.38 133 THR A CA 1
ATOM 1098 C C . THR A 1 133 ? -15.710 -4.228 19.528 1.00 97.38 133 THR A C 1
ATOM 1100 O O . THR A 1 133 ? -16.458 -4.220 18.554 1.00 97.38 133 THR A O 1
ATOM 1103 N N . ILE A 1 134 ? -14.921 -3.196 19.842 1.00 97.12 134 ILE A N 1
ATOM 1104 C CA . ILE A 1 134 ? -14.896 -1.926 19.103 1.00 97.12 134 ILE A CA 1
ATOM 1105 C C . ILE A 1 134 ? -14.623 -2.149 17.608 1.00 97.12 134 ILE A C 1
ATOM 1107 O O . ILE A 1 134 ? -15.301 -1.578 16.754 1.00 97.12 134 ILE A O 1
ATOM 1111 N N . LEU A 1 135 ? -13.622 -2.968 17.268 1.00 97.69 135 LEU A N 1
ATOM 1112 C CA . LEU A 1 135 ? -13.285 -3.261 15.877 1.00 97.69 135 LEU A CA 1
ATOM 1113 C C . LEU A 1 135 ? -14.464 -3.908 15.146 1.00 97.69 135 LEU A C 1
ATOM 1115 O O . LEU A 1 135 ? -14.779 -3.500 14.030 1.00 97.69 135 LEU A O 1
ATOM 1119 N N . ARG A 1 136 ? -15.118 -4.898 15.764 1.00 97.38 136 ARG A N 1
ATOM 1120 C CA . ARG A 1 136 ? -16.263 -5.607 15.174 1.00 97.38 136 ARG A CA 1
ATOM 1121 C C . ARG A 1 136 ? -17.450 -4.676 14.936 1.00 97.38 136 ARG A C 1
ATOM 1123 O O . ARG A 1 136 ? -18.038 -4.747 13.858 1.00 97.38 136 ARG A O 1
ATOM 1130 N N . ASP A 1 137 ? -17.728 -3.767 15.868 1.00 97.06 137 ASP A N 1
ATOM 1131 C CA . ASP A 1 137 ? -18.802 -2.772 15.743 1.00 97.06 137 ASP A CA 1
ATOM 1132 C C . ASP A 1 137 ? -18.573 -1.809 14.564 1.00 97.06 137 ASP A C 1
ATOM 1134 O O . ASP A 1 137 ? -19.520 -1.366 13.910 1.00 97.06 137 ASP A O 1
ATOM 1138 N N . HIS A 1 138 ? -17.308 -1.520 14.240 1.00 96.62 138 HIS A N 1
ATOM 1139 C CA . HIS A 1 138 ? -16.934 -0.607 13.154 1.00 96.62 138 HIS A CA 1
ATOM 1140 C C . HIS A 1 138 ? -16.516 -1.298 11.849 1.00 96.62 138 HIS A C 1
ATOM 1142 O O . HIS A 1 138 ? -16.374 -0.613 10.837 1.00 96.62 138 HIS A O 1
ATOM 1148 N N . ASN A 1 139 ? -16.347 -2.623 11.818 1.00 95.62 139 ASN A N 1
ATOM 1149 C CA . ASN A 1 139 ? -15.767 -3.356 10.683 1.00 95.62 139 ASN A CA 1
ATOM 1150 C C . ASN A 1 139 ? -16.515 -3.095 9.362 1.00 95.62 139 ASN A C 1
ATOM 1152 O O . ASN A 1 139 ? -15.921 -2.654 8.376 1.00 95.62 139 ASN A O 1
ATOM 1156 N N . ILE A 1 140 ? -17.841 -3.275 9.365 1.00 96.12 140 ILE A N 1
ATOM 1157 C CA . ILE A 1 140 ? -18.680 -3.041 8.178 1.00 96.12 140 ILE A CA 1
ATOM 1158 C C . ILE A 1 140 ? -18.549 -1.589 7.705 1.00 96.12 140 ILE A C 1
ATOM 1160 O O . ILE A 1 140 ? -18.420 -1.340 6.506 1.00 96.12 140 ILE A O 1
ATOM 1164 N N . ASN A 1 141 ? -18.526 -0.631 8.635 1.00 96.38 141 ASN A N 1
ATOM 1165 C CA . ASN A 1 141 ? -18.386 0.785 8.309 1.00 96.38 141 ASN A CA 1
ATOM 1166 C C . ASN A 1 141 ? -17.011 1.102 7.704 1.00 96.38 141 ASN A C 1
ATOM 1168 O O . ASN A 1 141 ? -16.931 1.867 6.744 1.00 96.38 141 ASN A O 1
ATOM 1172 N N . ILE A 1 142 ? -15.937 0.506 8.234 1.00 95.62 142 ILE A N 1
ATOM 1173 C CA . ILE A 1 142 ? -14.574 0.675 7.714 1.00 95.62 142 ILE A CA 1
ATOM 1174 C C . ILE A 1 142 ? -14.499 0.183 6.267 1.00 95.62 142 ILE A C 1
ATOM 1176 O O . ILE A 1 142 ? -14.055 0.933 5.396 1.00 95.62 142 ILE A O 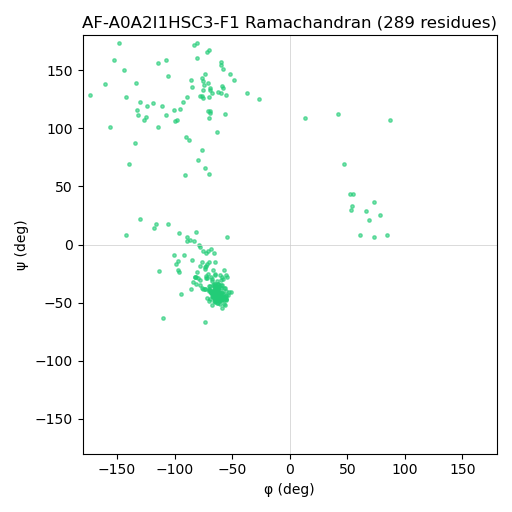1
ATOM 1180 N N . VAL A 1 143 ? -14.974 -1.038 6.004 1.00 96.69 143 VAL A N 1
ATOM 1181 C CA . VAL A 1 143 ? -14.986 -1.624 4.654 1.00 96.69 143 VAL A CA 1
ATOM 1182 C C . VAL A 1 143 ? -15.843 -0.783 3.708 1.00 96.69 143 VAL A C 1
ATOM 1184 O O . VAL A 1 143 ? -15.372 -0.394 2.643 1.00 96.69 143 VAL A O 1
ATOM 1187 N N . THR A 1 144 ? -17.050 -0.403 4.134 1.00 96.06 144 THR A N 1
ATOM 1188 C CA . THR A 1 144 ? -17.966 0.417 3.324 1.00 96.06 144 THR A CA 1
ATOM 1189 C C . THR A 1 144 ? -17.322 1.746 2.929 1.00 96.06 144 THR A C 1
ATOM 1191 O O . THR A 1 144 ? -17.346 2.122 1.759 1.00 96.06 144 THR A O 1
ATOM 1194 N N . ILE A 1 145 ? -16.680 2.449 3.873 1.00 93.44 145 ILE A N 1
ATOM 1195 C CA . ILE A 1 145 ? -15.983 3.708 3.574 1.00 93.44 145 ILE A CA 1
ATOM 1196 C C . ILE A 1 145 ? -14.911 3.498 2.502 1.00 93.44 145 ILE A C 1
ATOM 1198 O O . ILE A 1 145 ? -14.788 4.345 1.617 1.00 93.44 145 ILE A O 1
ATOM 1202 N N . LEU A 1 146 ? -14.137 2.413 2.589 1.00 94.56 146 LEU A N 1
ATOM 1203 C CA . LEU A 1 146 ? -13.051 2.114 1.656 1.00 94.56 146 LEU A CA 1
ATOM 1204 C C . LEU A 1 146 ? -13.560 1.778 0.247 1.00 94.56 146 LEU A C 1
ATOM 1206 O O . LEU A 1 146 ? -12.984 2.257 -0.732 1.00 94.56 146 LEU A O 1
ATOM 1210 N N . GLU A 1 147 ? -14.639 1.005 0.138 1.00 94.38 147 GLU A N 1
ATOM 1211 C CA . GLU A 1 147 ? -15.226 0.577 -1.141 1.00 94.38 147 GLU A CA 1
ATOM 1212 C C . GLU A 1 147 ? -15.963 1.709 -1.873 1.00 94.38 147 GLU A C 1
ATOM 1214 O O . GLU A 1 147 ? -16.044 1.723 -3.104 1.00 94.38 147 GLU A O 1
ATOM 1219 N N . GLU A 1 148 ? -16.471 2.701 -1.140 1.00 91.69 148 GLU A N 1
ATOM 1220 C CA . GLU A 1 148 ? -17.138 3.851 -1.738 1.00 91.69 148 GLU A CA 1
ATOM 1221 C C . GLU A 1 148 ? -16.231 4.645 -2.702 1.00 91.69 148 GLU A C 1
ATOM 1223 O O . GLU A 1 148 ? -15.004 4.698 -2.574 1.00 91.69 148 GLU A O 1
ATOM 1228 N N . ARG A 1 149 ? -16.863 5.347 -3.653 1.00 87.81 149 ARG A N 1
ATOM 1229 C CA . ARG A 1 149 ? -16.168 6.213 -4.616 1.00 87.81 149 ARG A CA 1
ATOM 1230 C C . ARG A 1 149 ? -15.374 7.314 -3.909 1.00 87.81 149 ARG A C 1
ATOM 1232 O O . ARG A 1 149 ? -15.867 7.981 -2.998 1.00 87.81 149 ARG A O 1
ATOM 1239 N N . SER A 1 150 ? -14.151 7.529 -4.379 1.00 82.62 150 SER A N 1
ATOM 1240 C CA . SER A 1 150 ? -13.308 8.633 -3.946 1.00 82.62 150 SER A CA 1
ATOM 1241 C C . SER A 1 150 ? -13.843 9.960 -4.479 1.00 82.62 150 SER A C 1
ATOM 1243 O O . SER A 1 150 ? -14.240 10.078 -5.639 1.00 82.62 150 SER A O 1
ATOM 1245 N N . ASN A 1 151 ? -13.801 10.985 -3.627 1.00 76.44 151 ASN A N 1
ATOM 1246 C CA . ASN A 1 151 ? -14.149 12.354 -4.016 1.00 76.44 151 ASN A CA 1
ATOM 1247 C C . ASN A 1 151 ? -12.958 13.103 -4.639 1.00 76.44 151 ASN A C 1
ATOM 1249 O O . ASN A 1 151 ? -13.146 14.171 -5.219 1.00 76.44 151 ASN A O 1
ATOM 1253 N N . ILE A 1 152 ? -11.740 12.565 -4.502 1.00 74.19 152 ILE A N 1
ATOM 1254 C CA . ILE A 1 152 ? -10.491 13.189 -4.966 1.00 74.19 152 ILE A CA 1
ATOM 1255 C C . ILE A 1 152 ? -9.803 12.431 -6.103 1.00 74.19 152 ILE A C 1
ATOM 1257 O O . ILE A 1 152 ? -9.023 13.030 -6.844 1.00 74.19 152 ILE A O 1
ATOM 1261 N N . LEU A 1 153 ? -10.087 11.136 -6.249 1.00 75.94 153 LEU A N 1
ATOM 1262 C CA . LEU A 1 153 ? -9.567 10.267 -7.299 1.00 75.94 153 LEU A CA 1
ATOM 1263 C C . LEU A 1 153 ? -10.727 9.829 -8.197 1.00 75.94 153 LEU A C 1
ATOM 1265 O O . LEU A 1 153 ? -11.519 8.956 -7.840 1.00 75.94 153 LEU A O 1
ATOM 1269 N N . LEU A 1 154 ? -10.853 10.461 -9.365 1.00 77.25 154 LEU A N 1
ATOM 1270 C CA . LEU A 1 154 ? -11.950 10.183 -10.292 1.00 77.25 154 LEU A CA 1
ATOM 1271 C C . LEU A 1 154 ? -11.905 8.725 -10.769 1.00 77.25 154 LEU A C 1
ATOM 1273 O O . LEU A 1 154 ? -10.865 8.227 -11.187 1.00 77.25 154 LEU A O 1
ATOM 1277 N N . GLY A 1 155 ? -13.049 8.038 -10.706 1.00 83.38 155 GLY A N 1
ATOM 1278 C CA . GLY A 1 155 ? -13.169 6.640 -11.135 1.00 83.38 155 GLY A CA 1
ATOM 1279 C C . GLY A 1 155 ? -12.530 5.613 -10.191 1.00 83.38 155 GLY A C 1
ATOM 1280 O O . GLY A 1 155 ? -12.501 4.432 -10.526 1.00 83.38 155 GLY A O 1
ATOM 1281 N N . LYS A 1 156 ? -12.039 6.029 -9.018 1.00 90.00 156 LYS A N 1
ATOM 1282 C CA . LYS A 1 156 ? -11.410 5.153 -8.020 1.00 90.00 156 LYS A CA 1
ATOM 1283 C C . LYS A 1 156 ? -12.241 5.083 -6.735 1.00 90.00 156 LYS A C 1
ATOM 1285 O O . LYS A 1 156 ? -13.013 5.995 -6.438 1.00 90.00 156 LYS A O 1
ATOM 1290 N N . SER A 1 157 ? -12.081 4.009 -5.964 1.00 94.06 157 SER A N 1
ATOM 1291 C CA . SER A 1 157 ? -12.612 3.892 -4.596 1.00 94.06 157 SER A CA 1
ATOM 1292 C C . SER A 1 157 ? -11.685 4.554 -3.569 1.00 94.06 157 SER A C 1
ATOM 1294 O O . SER A 1 157 ? -10.556 4.941 -3.890 1.00 94.06 157 SER A O 1
ATOM 1296 N N . ARG A 1 158 ? -12.126 4.679 -2.314 1.00 91.88 158 ARG A N 1
ATOM 1297 C CA . ARG A 1 158 ? -11.297 5.221 -1.223 1.00 91.88 158 ARG A CA 1
ATOM 1298 C C . ARG A 1 158 ? -10.160 4.298 -0.789 1.00 91.88 158 ARG A C 1
ATOM 1300 O O . ARG A 1 158 ? -9.206 4.788 -0.188 1.00 91.88 158 ARG A O 1
ATOM 1307 N N . ILE A 1 159 ? -10.173 3.019 -1.173 1.00 96.06 159 ILE A N 1
ATOM 1308 C CA . ILE A 1 159 ? -8.986 2.152 -1.081 1.00 96.06 159 ILE A CA 1
ATOM 1309 C C . ILE A 1 159 ? -7.780 2.833 -1.738 1.00 96.06 159 ILE A C 1
ATOM 1311 O O . ILE A 1 159 ? -6.690 2.836 -1.176 1.00 96.06 159 ILE A O 1
ATOM 1315 N N . TRP A 1 160 ? -7.966 3.499 -2.880 1.00 93.56 160 TRP A N 1
ATOM 1316 C CA . TRP A 1 160 ? -6.880 4.197 -3.571 1.00 93.56 160 TRP A CA 1
ATOM 1317 C C . TRP A 1 160 ? -6.369 5.432 -2.818 1.00 93.56 160 TRP A C 1
ATOM 1319 O O . TRP A 1 160 ? -5.194 5.785 -2.930 1.00 93.56 160 TRP A O 1
ATOM 1329 N N . GLU A 1 161 ? -7.217 6.075 -2.012 1.00 87.69 161 GLU A N 1
ATOM 1330 C CA . GLU A 1 161 ? -6.775 7.118 -1.081 1.00 87.69 161 GLU A CA 1
ATOM 1331 C C . GLU A 1 161 ? -5.858 6.506 -0.014 1.00 87.69 161 GLU A C 1
ATOM 1333 O O . GLU A 1 161 ? -4.750 7.003 0.205 1.00 87.69 161 GLU A O 1
ATOM 1338 N N . MET A 1 162 ? -6.265 5.372 0.567 1.00 91.50 162 MET A N 1
ATOM 1339 C CA . MET A 1 162 ? -5.458 4.628 1.535 1.00 91.50 162 MET A CA 1
ATOM 1340 C C . MET A 1 162 ? -4.138 4.139 0.928 1.00 91.50 162 MET A C 1
ATOM 1342 O O . MET A 1 162 ? -3.104 4.307 1.566 1.00 91.50 162 MET A O 1
ATOM 1346 N N . LEU A 1 163 ? -4.126 3.620 -0.305 1.00 92.75 163 LEU A N 1
ATOM 1347 C CA . LEU A 1 163 ? -2.899 3.187 -0.988 1.00 92.75 163 LEU A CA 1
ATOM 1348 C C . LEU A 1 163 ? -1.863 4.307 -1.078 1.00 92.75 163 LEU A C 1
ATOM 1350 O O . LEU A 1 163 ? -0.680 4.052 -0.884 1.00 92.75 163 LEU A O 1
ATOM 1354 N N . ARG A 1 164 ? -2.291 5.557 -1.289 1.00 85.81 164 ARG A N 1
ATOM 1355 C CA . ARG A 1 164 ? -1.399 6.732 -1.279 1.00 85.81 164 ARG A CA 1
ATOM 1356 C C . ARG A 1 164 ? -0.958 7.168 0.118 1.00 85.81 164 ARG A C 1
ATOM 1358 O O . ARG A 1 164 ? -0.128 8.066 0.246 1.00 85.81 164 ARG A O 1
ATOM 1365 N N . GLY A 1 165 ? -1.495 6.544 1.160 1.00 84.56 165 GLY A N 1
ATOM 1366 C CA . GLY A 1 165 ? -1.323 6.956 2.545 1.00 84.56 165 GLY A CA 1
ATOM 1367 C C . GLY A 1 165 ? -2.129 8.209 2.865 1.00 84.56 165 GLY A C 1
ATOM 1368 O O . GLY A 1 165 ? -1.640 9.066 3.578 1.00 84.56 165 GLY A O 1
ATOM 1369 N N . VAL A 1 166 ? -3.325 8.377 2.303 1.00 80.88 166 VAL A N 1
ATOM 1370 C CA . VAL A 1 166 ? -4.213 9.494 2.644 1.00 80.88 166 VAL A CA 1
ATOM 1371 C C . VAL A 1 166 ? -5.278 9.000 3.615 1.00 80.88 166 VAL A C 1
ATOM 1373 O O . VAL A 1 166 ? -6.096 8.145 3.274 1.00 80.88 166 VAL A O 1
ATOM 1376 N N . PHE A 1 167 ? -5.266 9.532 4.838 1.00 80.31 167 PHE A N 1
ATOM 1377 C CA . PHE A 1 167 ? -6.298 9.239 5.828 1.00 80.31 167 PHE A CA 1
ATOM 1378 C C . PHE A 1 167 ? -7.584 10.000 5.490 1.00 80.31 167 PHE A C 1
ATOM 1380 O O . PHE A 1 167 ? -7.552 11.219 5.332 1.00 80.31 167 PHE A O 1
ATOM 1387 N N . ASN A 1 168 ? -8.710 9.291 5.392 1.00 80.50 168 ASN A N 1
ATOM 1388 C CA . ASN A 1 168 ? -9.998 9.897 5.064 1.00 80.50 168 ASN A CA 1
ATOM 1389 C C . ASN A 1 168 ? -10.748 10.355 6.330 1.00 80.50 168 ASN A C 1
ATOM 1391 O O . ASN A 1 168 ? -11.008 9.566 7.238 1.00 80.50 168 ASN A O 1
ATOM 1395 N N . ASP A 1 169 ? -11.176 11.613 6.372 1.00 81.44 169 ASP A N 1
ATOM 1396 C CA . ASP A 1 169 ? -11.901 12.214 7.498 1.00 81.44 169 ASP A CA 1
ATOM 1397 C C . ASP A 1 169 ? -13.152 11.451 7.922 1.00 81.44 169 ASP A C 1
ATOM 1399 O O . ASP A 1 169 ? -13.538 11.520 9.088 1.00 81.44 169 ASP A O 1
ATOM 1403 N N . ARG A 1 170 ? -13.800 10.717 7.008 1.00 82.94 170 ARG A N 1
ATOM 1404 C CA . ARG A 1 170 ? -15.016 9.953 7.316 1.00 82.94 170 ARG A CA 1
ATOM 1405 C C . ARG A 1 170 ? -14.795 8.940 8.429 1.00 82.94 170 ARG A C 1
ATOM 1407 O O . ARG A 1 170 ? -15.704 8.740 9.227 1.00 82.94 170 ARG A O 1
ATOM 1414 N N . PHE A 1 171 ? -13.580 8.411 8.580 1.00 84.06 171 PHE A N 1
ATOM 1415 C CA . PHE A 1 171 ? -13.226 7.576 9.728 1.00 84.06 171 PHE A CA 1
ATOM 1416 C C . PHE A 1 171 ? -13.348 8.330 11.065 1.00 84.06 171 PHE A C 1
ATOM 1418 O O . PHE A 1 171 ? -13.778 7.754 12.060 1.00 84.06 171 PHE A O 1
ATOM 1425 N N . ASN A 1 172 ? -13.044 9.634 11.106 1.00 82.62 172 ASN A N 1
ATOM 1426 C CA . ASN A 1 172 ? -13.211 10.455 12.313 1.00 82.62 172 ASN A CA 1
ATOM 1427 C C . ASN A 1 172 ? -14.685 10.749 12.641 1.00 82.62 172 ASN A C 1
ATOM 1429 O O . ASN A 1 172 ? -14.972 11.173 13.765 1.00 82.62 172 ASN A O 1
ATOM 1433 N N . HIS A 1 173 ? -15.588 10.560 11.676 1.00 87.94 173 HIS A N 1
ATOM 1434 C CA . HIS A 1 173 ? -17.028 10.763 11.823 1.00 87.94 173 HIS A CA 1
ATOM 1435 C C . HIS A 1 173 ? -17.785 9.492 12.233 1.00 87.94 173 HIS A C 1
ATOM 1437 O O . HIS A 1 173 ? -18.952 9.602 12.597 1.00 87.94 173 HIS A O 1
ATOM 1443 N N . LEU A 1 174 ? -17.132 8.321 12.237 1.00 90.12 174 LEU A N 1
ATOM 1444 C CA . LEU A 1 174 ? -17.734 7.055 12.680 1.00 90.12 174 LEU A CA 1
ATOM 1445 C C . LEU A 1 174 ? -18.143 7.070 14.154 1.00 90.12 174 LEU A C 1
ATOM 1447 O O . LEU A 1 174 ? -19.134 6.461 14.538 1.00 90.12 174 LEU A O 1
ATOM 1451 N N . THR A 1 175 ? -17.384 7.778 14.985 1.00 93.75 175 THR A N 1
ATOM 1452 C CA . THR A 1 175 ? -17.609 7.829 16.429 1.00 93.75 175 THR A CA 1
ATOM 1453 C C . THR A 1 175 ? -17.100 9.141 17.009 1.00 93.75 175 THR A C 1
ATOM 1455 O O . THR A 1 175 ? -16.273 9.833 16.411 1.00 93.75 175 THR A O 1
ATOM 1458 N N . LYS A 1 176 ? -17.600 9.521 18.186 1.00 94.31 176 LYS A N 1
ATOM 1459 C CA . LYS A 1 176 ? -17.064 10.639 18.983 1.00 94.31 176 LYS A CA 1
ATOM 1460 C C . LYS A 1 176 ? -16.129 10.155 20.093 1.00 94.31 176 LYS A C 1
ATOM 1462 O O . LYS A 1 176 ? -15.354 10.968 20.596 1.00 94.31 176 LYS A O 1
ATOM 1467 N N . VAL A 1 177 ? -16.175 8.864 20.421 1.00 95.62 177 VAL A N 1
ATOM 1468 C CA . VAL A 1 177 ? -15.390 8.231 21.484 1.00 95.62 177 VAL A CA 1
ATOM 1469 C C . VAL A 1 177 ? -13.917 8.193 21.078 1.00 95.62 177 VAL A C 1
ATOM 1471 O O . VAL A 1 177 ? -13.574 7.881 19.936 1.00 95.62 177 VAL A O 1
ATOM 1474 N N . LYS A 1 178 ? -13.026 8.595 21.988 1.00 92.31 178 LYS A N 1
ATOM 1475 C CA . LYS A 1 178 ? -11.601 8.770 21.676 1.00 92.31 178 LYS A CA 1
ATOM 1476 C C . LYS A 1 178 ? -10.899 7.422 21.526 1.00 92.31 178 LYS A C 1
ATOM 1478 O O . LYS A 1 178 ? -10.043 7.278 20.657 1.00 92.31 178 LYS A O 1
ATOM 1483 N N . GLU A 1 179 ? -11.282 6.474 22.365 1.00 92.31 179 GLU A N 1
ATOM 1484 C CA . GLU A 1 179 ? -10.788 5.106 22.435 1.00 92.31 179 GLU A CA 1
ATOM 1485 C C . GLU A 1 179 ? -11.119 4.380 21.126 1.00 92.31 179 GLU A C 1
ATOM 1487 O O . GLU A 1 179 ? -10.219 3.913 20.435 1.00 92.31 179 GLU A O 1
ATOM 1492 N N . GLU A 1 180 ? -12.376 4.444 20.679 1.00 95.75 180 GLU A N 1
ATOM 1493 C CA . GLU A 1 180 ? -12.788 3.859 19.399 1.00 95.75 180 GLU A CA 1
ATOM 1494 C C . GLU A 1 180 ? -12.057 4.476 18.200 1.00 95.75 180 GLU A C 1
ATOM 1496 O O . GLU A 1 180 ? -11.588 3.764 17.310 1.00 95.75 180 GLU A O 1
ATOM 1501 N N . LYS A 1 181 ? -11.872 5.806 18.191 1.00 92.12 181 LYS A N 1
ATOM 1502 C CA . LYS A 1 181 ? -11.064 6.478 17.158 1.00 92.12 181 LYS A CA 1
ATOM 1503 C C . LYS A 1 181 ? -9.628 5.973 17.119 1.00 92.12 181 LYS A C 1
ATOM 1505 O O . LYS A 1 181 ? -9.036 5.964 16.039 1.00 92.12 181 LYS A O 1
ATOM 1510 N N . ALA A 1 182 ? -9.041 5.626 18.263 1.00 91.44 182 ALA A N 1
ATOM 1511 C CA . ALA A 1 182 ? -7.692 5.078 18.306 1.00 91.44 182 ALA A CA 1
ATOM 1512 C C . ALA A 1 182 ? -7.652 3.710 17.614 1.00 91.44 182 ALA A C 1
ATOM 1514 O O . ALA A 1 182 ? -6.825 3.521 16.725 1.00 91.44 182 ALA A O 1
ATOM 1515 N N . ILE A 1 183 ? -8.613 2.830 17.907 1.00 96.38 183 ILE A N 1
ATOM 1516 C CA . ILE A 1 183 ? -8.702 1.497 17.292 1.00 96.38 183 ILE A CA 1
ATOM 1517 C C . ILE A 1 183 ? -8.945 1.575 15.785 1.00 96.38 183 ILE A C 1
ATOM 1519 O O . ILE A 1 183 ? -8.266 0.893 15.019 1.00 96.38 183 ILE A O 1
ATOM 1523 N N . ILE A 1 184 ? -9.829 2.466 15.328 1.00 94.12 184 ILE A N 1
ATOM 1524 C CA . ILE A 1 184 ? -10.062 2.692 13.891 1.00 94.12 184 ILE A CA 1
ATOM 1525 C C . ILE A 1 184 ? -8.769 3.149 13.195 1.00 94.12 184 ILE A C 1
ATOM 1527 O O . ILE A 1 184 ? -8.447 2.680 12.104 1.00 94.12 184 ILE A O 1
ATOM 1531 N N . LYS A 1 185 ? -7.991 4.041 13.823 1.00 92.56 185 LYS A N 1
ATOM 1532 C CA . LYS A 1 185 ? -6.703 4.510 13.280 1.00 92.56 185 LYS A CA 1
ATOM 1533 C C . LYS A 1 185 ? -5.629 3.424 13.287 1.00 92.56 185 LYS A C 1
ATOM 1535 O O . LYS A 1 185 ? -4.854 3.338 12.335 1.00 92.56 185 LYS A O 1
ATOM 1540 N N . GLU A 1 186 ? -5.567 2.607 14.334 1.00 95.31 186 GLU A N 1
ATOM 1541 C CA . GLU A 1 186 ? -4.680 1.441 14.396 1.00 95.31 186 GLU A CA 1
ATOM 1542 C C . GLU A 1 186 ? -5.014 0.445 13.279 1.00 95.31 186 GLU A C 1
ATOM 1544 O O . GLU A 1 186 ? -4.117 0.062 12.529 1.00 95.31 186 GLU A O 1
ATOM 1549 N N . CYS A 1 187 ? -6.298 0.126 13.089 1.00 97.06 187 CYS A N 1
ATOM 1550 C CA . CYS A 1 187 ? -6.779 -0.724 12.001 1.00 97.06 187 CYS A CA 1
ATOM 1551 C C . CYS A 1 187 ? -6.414 -0.145 10.625 1.00 97.06 187 CYS A C 1
ATOM 1553 O O . CYS A 1 187 ? -5.832 -0.841 9.795 1.00 97.06 187 CYS A O 1
ATOM 1555 N N . TRP A 1 188 ? -6.656 1.152 10.399 1.00 95.81 188 TRP A N 1
ATOM 1556 C CA . TRP A 1 188 ? -6.277 1.832 9.154 1.00 95.81 188 TRP A CA 1
ATOM 1557 C C . TRP A 1 188 ? -4.774 1.704 8.866 1.00 95.81 188 TRP A C 1
ATOM 1559 O O . TRP A 1 188 ? -4.378 1.374 7.748 1.00 95.81 188 TRP A O 1
ATOM 1569 N N . ASN A 1 189 ? -3.925 1.924 9.880 1.00 94.00 189 ASN A N 1
ATOM 1570 C CA . ASN A 1 189 ? -2.472 1.793 9.742 1.00 94.00 189 ASN A CA 1
ATOM 1571 C C . ASN A 1 189 ? -2.055 0.345 9.459 1.00 94.00 189 ASN A C 1
ATOM 1573 O O . ASN A 1 189 ? -1.115 0.119 8.696 1.00 94.00 189 ASN A O 1
ATOM 1577 N N . PHE A 1 190 ? -2.744 -0.624 10.063 1.00 96.62 190 PHE A N 1
ATOM 1578 C CA . PHE A 1 190 ? -2.511 -2.042 9.827 1.00 96.62 190 PHE A CA 1
ATOM 1579 C C . PHE A 1 190 ? -2.796 -2.412 8.365 1.00 96.62 190 PHE A C 1
ATOM 1581 O O . PHE A 1 190 ? -1.916 -2.950 7.697 1.00 96.62 190 PHE A O 1
ATOM 1588 N N . ILE A 1 191 ? -3.963 -2.028 7.835 1.00 96.94 191 ILE A N 1
ATOM 1589 C CA . ILE A 1 191 ? -4.344 -2.276 6.433 1.00 96.94 191 ILE A CA 1
ATOM 1590 C C . ILE A 1 191 ? -3.361 -1.592 5.468 1.00 96.94 191 ILE A C 1
ATOM 1592 O O . ILE A 1 191 ? -2.880 -2.212 4.519 1.00 96.94 191 ILE A O 1
ATOM 1596 N N . TYR A 1 192 ? -2.997 -0.330 5.727 1.00 95.31 192 TYR A N 1
ATOM 1597 C CA . TYR A 1 192 ? -2.004 0.390 4.921 1.00 95.31 192 TYR A CA 1
ATOM 1598 C C . TYR A 1 192 ? -0.664 -0.358 4.832 1.00 95.31 192 TYR A C 1
ATOM 1600 O O . TYR A 1 192 ? -0.061 -0.464 3.759 1.00 95.31 192 TYR A O 1
ATOM 1608 N N . ASN A 1 193 ? -0.195 -0.892 5.962 1.00 95.06 193 ASN A N 1
ATOM 1609 C CA . ASN A 1 193 ? 1.043 -1.661 6.007 1.00 95.06 193 ASN A CA 1
ATOM 1610 C C . ASN A 1 193 ? 0.910 -3.011 5.292 1.00 95.06 193 ASN A C 1
ATOM 1612 O O . ASN A 1 193 ? 1.862 -3.421 4.633 1.00 95.06 193 ASN A O 1
ATOM 1616 N N . GLU A 1 194 ? -0.247 -3.673 5.355 1.00 97.62 194 GLU A N 1
ATOM 1617 C CA . GLU A 1 194 ? -0.493 -4.917 4.615 1.00 97.62 194 GLU A CA 1
ATOM 1618 C C . GLU A 1 194 ? -0.419 -4.702 3.097 1.00 97.62 194 GLU A C 1
ATOM 1620 O O . GLU A 1 194 ? 0.232 -5.492 2.415 1.00 97.62 194 GLU A O 1
ATOM 1625 N N . PHE A 1 195 ? -0.956 -3.599 2.558 1.00 97.38 195 PHE A N 1
ATOM 1626 C CA . PHE A 1 195 ? -0.766 -3.259 1.139 1.00 97.38 195 PHE A CA 1
ATOM 1627 C C . PHE A 1 195 ? 0.709 -3.103 0.773 1.00 97.38 195 PHE A C 1
ATOM 1629 O O . PHE A 1 195 ? 1.185 -3.651 -0.225 1.00 97.38 195 PHE A O 1
ATOM 1636 N N . LYS A 1 196 ? 1.458 -2.365 1.596 1.00 95.50 196 LYS A N 1
ATOM 1637 C CA . LYS A 1 196 ? 2.894 -2.187 1.387 1.00 95.50 196 LYS A CA 1
ATOM 1638 C C . LYS A 1 196 ? 3.626 -3.533 1.426 1.00 95.50 196 LYS A C 1
ATOM 1640 O O . LYS A 1 196 ? 4.466 -3.787 0.567 1.00 95.50 196 LYS A O 1
ATOM 1645 N N . ASN A 1 197 ? 3.330 -4.378 2.406 1.00 96.19 197 ASN A N 1
ATOM 1646 C CA . ASN A 1 197 ? 4.044 -5.632 2.620 1.00 96.19 197 ASN A CA 1
ATOM 1647 C C . ASN A 1 197 ? 3.718 -6.668 1.545 1.00 96.19 197 ASN A C 1
ATOM 1649 O O . ASN A 1 197 ? 4.634 -7.272 1.003 1.00 96.19 197 ASN A O 1
ATOM 1653 N N . ARG A 1 198 ? 2.436 -6.840 1.208 1.00 97.38 198 ARG A N 1
ATOM 1654 C CA . ARG A 1 198 ? 1.965 -7.892 0.297 1.00 97.38 198 ARG A CA 1
ATOM 1655 C C . ARG A 1 198 ? 2.115 -7.541 -1.176 1.00 97.38 198 ARG A C 1
ATOM 1657 O O . ARG A 1 198 ? 2.260 -8.437 -1.994 1.00 97.38 198 ARG A O 1
ATOM 1664 N N . ILE A 1 199 ? 2.087 -6.252 -1.519 1.00 97.56 199 ILE A N 1
ATOM 1665 C CA . ILE A 1 199 ? 2.223 -5.810 -2.910 1.00 97.56 199 ILE A CA 1
ATOM 1666 C C . ILE A 1 199 ? 3.564 -5.122 -3.124 1.00 97.56 199 ILE A C 1
ATOM 1668 O O . ILE A 1 199 ? 4.385 -5.605 -3.897 1.00 97.56 199 ILE A O 1
ATOM 1672 N N . TRP A 1 200 ? 3.810 -3.989 -2.460 1.00 96.62 200 TRP A N 1
ATOM 1673 C CA . TRP A 1 200 ? 4.964 -3.151 -2.800 1.00 96.62 200 TRP A CA 1
ATOM 1674 C C . TRP A 1 200 ? 6.309 -3.836 -2.522 1.00 96.62 200 TRP A C 1
ATOM 1676 O O . TRP A 1 200 ? 7.203 -3.789 -3.370 1.00 96.62 200 TRP A O 1
ATOM 1686 N N . LEU A 1 201 ? 6.471 -4.472 -1.357 1.00 95.56 201 LEU A N 1
ATOM 1687 C CA . LEU A 1 201 ? 7.715 -5.164 -1.008 1.00 95.56 201 LEU A CA 1
ATOM 1688 C C . LEU A 1 201 ? 7.925 -6.415 -1.865 1.00 95.56 201 LEU A C 1
ATOM 1690 O O . LEU A 1 201 ? 8.994 -6.535 -2.460 1.00 95.56 201 LEU A O 1
ATOM 1694 N N . ILE A 1 202 ? 6.897 -7.255 -2.027 1.00 96.88 202 ILE A N 1
ATOM 1695 C CA . ILE A 1 202 ? 6.947 -8.433 -2.912 1.00 96.88 202 ILE A CA 1
ATOM 1696 C C . ILE A 1 202 ? 7.302 -8.029 -4.347 1.00 96.88 202 ILE A C 1
ATOM 1698 O O . ILE A 1 202 ? 8.211 -8.595 -4.950 1.00 96.88 202 ILE A O 1
ATOM 1702 N N . ARG A 1 203 ? 6.675 -6.969 -4.877 1.00 96.12 203 ARG A N 1
ATOM 1703 C CA . ARG A 1 203 ? 7.038 -6.390 -6.178 1.00 96.12 203 ARG A CA 1
ATOM 1704 C C . ARG A 1 203 ? 8.511 -6.003 -6.229 1.00 96.12 203 ARG A C 1
ATOM 1706 O O . ARG A 1 203 ? 9.167 -6.266 -7.230 1.00 96.12 203 ARG A O 1
ATOM 1713 N N . CYS A 1 204 ? 9.031 -5.326 -5.202 1.00 95.12 204 CYS A N 1
ATOM 1714 C CA . CYS A 1 204 ? 10.430 -4.892 -5.176 1.00 95.12 204 CYS A CA 1
ATOM 1715 C C . CYS A 1 204 ? 11.407 -6.072 -5.176 1.00 95.12 204 CYS A C 1
ATOM 1717 O O . CYS A 1 204 ? 12.435 -6.000 -5.849 1.00 95.12 204 CYS A O 1
ATOM 1719 N N . GLU A 1 205 ? 11.102 -7.126 -4.422 1.00 95.75 205 GLU A N 1
ATOM 1720 C CA . GLU A 1 205 ? 11.912 -8.344 -4.363 1.00 95.75 205 GLU A CA 1
ATOM 1721 C C . GLU A 1 205 ? 11.918 -9.065 -5.710 1.00 95.75 205 GLU A C 1
ATOM 1723 O O . GLU A 1 205 ? 12.990 -9.380 -6.234 1.00 95.75 205 GLU A O 1
ATOM 1728 N N . GLU A 1 206 ? 10.743 -9.236 -6.314 1.00 95.56 206 GLU A N 1
ATOM 1729 C CA . GLU A 1 206 ? 10.613 -9.931 -7.590 1.00 95.56 206 GLU A CA 1
ATOM 1730 C C . GLU A 1 206 ? 11.240 -9.145 -8.743 1.00 95.56 206 GLU A C 1
ATOM 1732 O O . GLU A 1 206 ? 11.969 -9.707 -9.561 1.00 95.56 206 GLU A O 1
ATOM 1737 N N . VAL A 1 207 ? 11.057 -7.823 -8.774 1.00 94.38 207 VAL A N 1
ATOM 1738 C CA . VAL A 1 207 ? 11.714 -6.980 -9.779 1.00 94.38 207 VAL A CA 1
ATOM 1739 C C . VAL A 1 207 ? 13.230 -7.045 -9.651 1.00 94.38 207 VAL A C 1
ATOM 1741 O O . VAL A 1 207 ? 13.912 -7.231 -10.653 1.00 94.38 207 VAL A O 1
ATOM 1744 N N . ALA A 1 208 ? 13.772 -6.991 -8.432 1.00 94.25 208 ALA A N 1
ATOM 1745 C CA . ALA A 1 208 ? 15.211 -7.127 -8.226 1.00 94.25 208 ALA A CA 1
ATOM 1746 C C . ALA A 1 208 ? 15.741 -8.504 -8.672 1.00 94.25 208 ALA A C 1
ATOM 1748 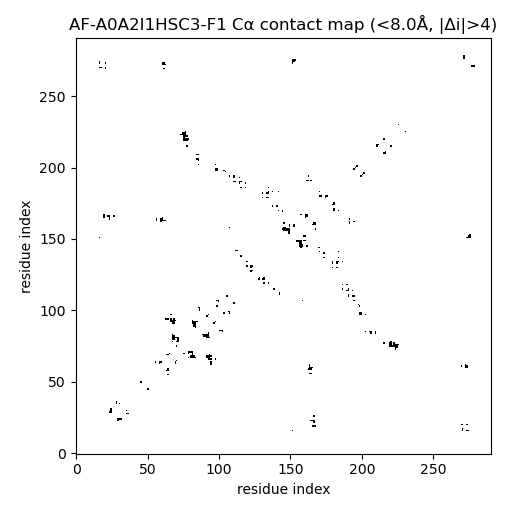O O . ALA A 1 208 ? 16.872 -8.606 -9.158 1.00 94.25 208 ALA A O 1
ATOM 1749 N N . ARG A 1 209 ? 14.944 -9.570 -8.512 1.00 95.50 209 ARG A N 1
ATOM 1750 C CA . ARG A 1 209 ? 15.276 -10.916 -9.000 1.00 95.50 209 ARG A CA 1
ATOM 1751 C C . ARG A 1 209 ? 15.332 -10.947 -10.528 1.00 95.50 209 ARG A C 1
ATOM 1753 O O . ARG A 1 209 ? 16.313 -11.444 -11.078 1.00 95.50 209 ARG A O 1
ATOM 1760 N N . LEU A 1 210 ? 14.319 -10.399 -11.196 1.00 94.44 210 LEU A N 1
ATOM 1761 C CA . LEU A 1 210 ? 14.216 -10.348 -12.657 1.00 94.44 210 LEU A CA 1
ATOM 1762 C C . LEU A 1 210 ? 15.299 -9.456 -13.283 1.00 94.44 210 LEU A C 1
ATOM 1764 O O . LEU A 1 210 ? 15.982 -9.898 -14.203 1.00 94.44 210 LEU A O 1
ATOM 1768 N N . GLU A 1 211 ? 15.536 -8.260 -12.735 1.00 93.75 211 GLU A N 1
ATOM 1769 C CA . GLU A 1 211 ? 16.623 -7.353 -13.140 1.00 93.75 211 GLU A CA 1
ATOM 1770 C C . GLU A 1 211 ? 17.985 -8.060 -13.101 1.00 93.75 211 GLU A C 1
ATOM 1772 O O . GLU A 1 211 ? 18.773 -7.969 -14.043 1.00 93.75 211 GLU A O 1
ATOM 1777 N N . LYS A 1 212 ? 18.248 -8.836 -12.042 1.00 93.56 212 LYS A N 1
ATOM 1778 C CA . LYS A 1 212 ? 19.492 -9.600 -11.911 1.00 93.56 212 LYS A CA 1
ATOM 1779 C C . LYS A 1 212 ? 19.631 -10.683 -12.986 1.00 93.56 212 LYS A C 1
ATOM 1781 O O . LYS A 1 212 ? 20.750 -10.927 -13.433 1.00 93.56 212 LYS A O 1
ATOM 1786 N N . LEU A 1 213 ? 18.535 -11.325 -13.398 1.00 93.62 213 LEU A N 1
ATOM 1787 C CA . LEU A 1 213 ? 18.552 -12.347 -14.454 1.00 93.62 213 LEU A CA 1
ATOM 1788 C C . LEU A 1 213 ? 18.908 -11.762 -15.823 1.00 93.62 213 LEU A C 1
ATOM 1790 O O . LEU A 1 213 ? 19.610 -12.415 -16.589 1.00 93.62 213 LEU A O 1
ATOM 1794 N N . ILE A 1 214 ? 18.483 -10.529 -16.101 1.00 91.31 214 ILE A N 1
ATOM 1795 C CA . ILE A 1 214 ? 18.822 -9.804 -17.336 1.00 91.31 214 ILE A CA 1
ATOM 1796 C C . ILE A 1 214 ? 20.121 -8.986 -17.219 1.00 91.31 214 ILE A C 1
ATOM 1798 O O . ILE A 1 214 ? 20.477 -8.250 -18.133 1.00 91.31 214 ILE A O 1
ATOM 1802 N N . GLY A 1 215 ? 20.853 -9.122 -16.107 1.00 91.38 215 GLY A N 1
ATOM 1803 C CA . GLY A 1 215 ? 22.171 -8.514 -15.910 1.00 91.38 215 GLY A CA 1
ATOM 1804 C C . GLY A 1 215 ? 22.168 -7.062 -15.417 1.00 91.38 215 GLY A C 1
ATOM 1805 O O . GLY A 1 215 ? 23.239 -6.462 -15.331 1.00 91.38 215 GLY A O 1
ATOM 1806 N N . ILE A 1 216 ? 21.016 -6.498 -15.044 1.00 90.38 216 ILE A N 1
ATOM 1807 C CA . ILE A 1 216 ? 20.919 -5.144 -14.483 1.00 90.38 216 ILE A CA 1
ATOM 1808 C C . ILE A 1 216 ? 21.336 -5.165 -13.009 1.00 90.38 216 ILE A C 1
ATOM 1810 O O . ILE A 1 216 ? 20.807 -5.927 -12.196 1.00 90.38 216 ILE A O 1
ATOM 1814 N N . GLN A 1 217 ? 22.273 -4.291 -12.632 1.00 87.75 217 GLN A N 1
ATOM 1815 C CA . GLN A 1 217 ? 22.679 -4.114 -11.240 1.00 87.75 217 GLN A CA 1
ATOM 1816 C C . GLN A 1 217 ? 22.154 -2.794 -10.663 1.00 87.75 217 GLN A C 1
ATOM 1818 O O . GLN A 1 217 ? 21.911 -1.813 -11.365 1.00 87.75 217 GLN A O 1
ATOM 1823 N N . LYS A 1 218 ? 22.068 -2.705 -9.327 1.00 81.12 218 LYS A N 1
ATOM 1824 C CA . LYS A 1 218 ? 21.604 -1.491 -8.617 1.00 81.12 218 LYS A CA 1
ATOM 1825 C C . LYS A 1 218 ? 22.382 -0.218 -8.971 1.00 81.12 218 LYS A C 1
ATOM 1827 O O . LYS A 1 218 ? 21.867 0.883 -8.785 1.00 81.12 218 LYS A O 1
ATOM 1832 N N . GLN A 1 219 ? 23.635 -0.354 -9.400 1.00 81.38 219 GLN A N 1
ATOM 1833 C CA . GLN A 1 219 ? 24.464 0.773 -9.826 1.00 81.38 219 GLN A CA 1
ATOM 1834 C C . GLN A 1 219 ? 24.032 1.347 -11.179 1.00 81.38 219 GLN A C 1
ATOM 1836 O O . GLN A 1 219 ? 24.177 2.548 -11.399 1.00 81.38 219 GLN A O 1
ATOM 1841 N N . ASP A 1 220 ? 23.450 0.526 -12.047 1.00 81.25 220 ASP A N 1
ATOM 1842 C CA . ASP A 1 220 ? 23.033 0.937 -13.385 1.00 81.25 220 ASP A CA 1
ATOM 1843 C C . ASP A 1 220 ? 21.724 1.727 -13.330 1.00 81.25 220 ASP A C 1
ATOM 1845 O O . ASP A 1 220 ? 21.575 2.727 -14.026 1.00 81.25 220 ASP A O 1
ATOM 1849 N N . LEU A 1 221 ? 20.863 1.421 -12.353 1.00 82.06 221 LEU A N 1
ATOM 1850 C CA . LEU A 1 221 ? 19.651 2.191 -12.042 1.00 82.06 221 LEU A CA 1
ATOM 1851 C C . LEU A 1 221 ? 19.917 3.614 -11.511 1.00 82.06 221 LEU A C 1
ATOM 1853 O O . LEU A 1 221 ? 18.986 4.396 -11.316 1.00 82.06 221 LEU A O 1
ATOM 1857 N N . ARG A 1 222 ? 21.181 3.964 -11.236 1.00 79.81 222 ARG A N 1
ATOM 1858 C CA . ARG A 1 222 ? 21.589 5.317 -10.815 1.00 79.81 222 ARG A CA 1
ATOM 1859 C C . ARG A 1 222 ? 22.107 6.164 -11.974 1.00 79.81 222 ARG A C 1
ATOM 1861 O O . ARG A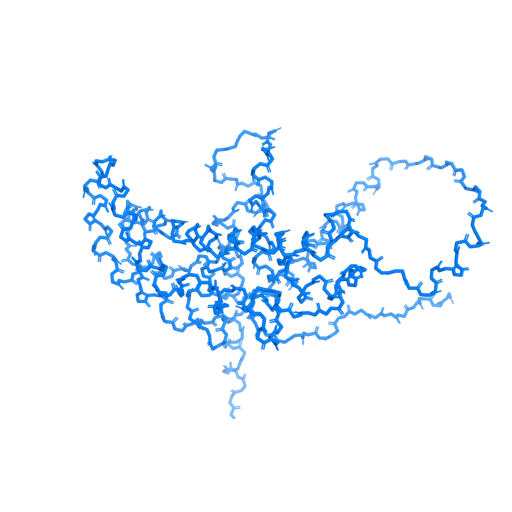 1 222 ? 22.257 7.374 -11.802 1.00 79.81 222 ARG A O 1
ATOM 1868 N N . LYS A 1 223 ? 22.409 5.550 -13.121 1.00 78.88 223 LYS A N 1
ATOM 1869 C CA . LYS A 1 223 ? 22.986 6.225 -14.284 1.00 78.88 223 LYS A CA 1
ATOM 1870 C C . LYS A 1 223 ? 21.863 6.671 -15.213 1.00 78.88 223 LYS A C 1
ATOM 1872 O O . LYS A 1 223 ? 21.066 5.863 -15.684 1.00 78.88 223 LYS A O 1
ATOM 1877 N N . LYS A 1 224 ? 21.817 7.972 -15.487 1.00 78.50 224 LYS A N 1
ATOM 1878 C CA . LYS A 1 224 ? 20.997 8.494 -16.579 1.00 78.50 224 LYS A CA 1
ATOM 1879 C C . LYS A 1 224 ? 21.680 8.202 -17.909 1.00 78.50 224 LYS A C 1
ATOM 1881 O O . LYS A 1 224 ? 22.906 8.295 -18.002 1.00 78.50 224 LYS A O 1
ATOM 1886 N N . ARG A 1 225 ? 20.881 7.899 -18.924 1.00 77.06 225 ARG A N 1
ATOM 1887 C CA . ARG A 1 225 ? 21.300 7.779 -20.316 1.00 77.06 225 ARG A CA 1
ATOM 1888 C C . ARG A 1 225 ? 21.992 9.077 -20.728 1.00 77.06 225 ARG A C 1
ATOM 1890 O O . ARG A 1 225 ? 21.475 10.171 -20.498 1.00 77.06 225 ARG A O 1
ATOM 1897 N N . ARG A 1 226 ? 23.197 8.971 -21.292 1.00 68.56 226 ARG A N 1
ATOM 1898 C CA . ARG A 1 226 ? 23.943 10.146 -21.766 1.00 68.56 226 ARG A CA 1
ATOM 1899 C C . ARG A 1 226 ? 23.247 10.705 -23.008 1.00 68.56 226 ARG A C 1
ATOM 1901 O O . ARG A 1 226 ? 23.048 9.970 -23.972 1.00 68.56 226 ARG A O 1
ATOM 1908 N N . LYS A 1 227 ? 22.917 12.000 -23.015 1.00 61.09 227 LYS A N 1
ATOM 1909 C CA . LYS A 1 227 ? 22.438 12.683 -24.227 1.00 61.09 227 LYS A CA 1
ATOM 1910 C C . LYS A 1 227 ? 23.632 12.928 -25.151 1.00 61.09 227 LYS A C 1
ATOM 1912 O O . LYS A 1 227 ? 24.708 13.290 -24.683 1.00 61.09 227 LYS A O 1
ATOM 1917 N N . GLU A 1 228 ? 23.468 12.774 -26.464 1.00 54.81 228 GLU A N 1
ATOM 1918 C CA . GLU A 1 228 ? 24.559 12.978 -27.442 1.00 54.81 228 GLU A CA 1
ATOM 1919 C C . GLU A 1 228 ? 25.195 14.379 -27.377 1.00 54.81 228 GLU A C 1
ATOM 1921 O O . GLU A 1 228 ? 26.350 14.561 -27.757 1.00 54.81 228 GLU A O 1
ATOM 1926 N N . GLN A 1 229 ? 24.476 15.369 -26.840 1.00 50.53 229 GLN A N 1
ATOM 1927 C CA . GLN A 1 229 ? 24.990 16.721 -26.604 1.00 50.53 229 GLN A CA 1
ATOM 1928 C C . GLN A 1 229 ? 26.022 16.803 -25.465 1.00 50.53 229 GLN A C 1
ATOM 1930 O O . GLN A 1 229 ? 26.861 17.702 -25.489 1.00 50.53 229 GLN A O 1
ATOM 1935 N N . ASP A 1 230 ? 26.004 15.879 -24.500 1.00 49.97 230 ASP A N 1
ATOM 1936 C CA . ASP A 1 230 ? 26.949 15.876 -23.374 1.00 49.97 230 ASP A CA 1
ATOM 1937 C C . ASP A 1 230 ? 28.309 15.286 -23.765 1.00 49.97 230 ASP A C 1
ATOM 1939 O O . ASP A 1 230 ? 29.335 15.756 -23.277 1.00 49.97 230 ASP A O 1
ATOM 1943 N N . LYS A 1 231 ? 28.346 14.362 -24.739 1.00 49.00 231 LYS A N 1
ATOM 1944 C CA . LYS A 1 231 ? 29.608 13.878 -25.331 1.00 49.00 231 LYS A CA 1
ATOM 1945 C C . LYS A 1 231 ? 30.420 15.012 -25.969 1.00 49.00 231 LYS A C 1
ATOM 1947 O O . LYS A 1 231 ? 31.634 15.009 -25.870 1.00 49.00 231 LYS A O 1
ATOM 1952 N N . ARG A 1 232 ? 29.761 16.017 -26.565 1.00 44.97 232 ARG A N 1
ATOM 1953 C CA . ARG A 1 232 ? 30.442 17.179 -27.178 1.00 44.97 232 ARG A CA 1
ATOM 1954 C C . ARG A 1 232 ? 30.969 18.197 -26.159 1.00 44.97 232 ARG A C 1
ATOM 1956 O O . ARG A 1 232 ? 31.728 19.082 -26.535 1.00 44.97 232 ARG A O 1
ATOM 1963 N N . LYS A 1 233 ? 30.530 18.127 -24.896 1.00 41.84 233 LYS A N 1
ATOM 1964 C CA . LYS A 1 233 ? 30.936 19.058 -23.827 1.00 41.84 233 LYS A CA 1
ATOM 1965 C C . LYS A 1 233 ? 32.062 18.515 -22.948 1.00 41.84 233 LYS A C 1
ATOM 1967 O O . LYS A 1 233 ? 32.730 19.326 -22.311 1.00 41.84 233 LYS A O 1
ATOM 1972 N N . GLU A 1 234 ? 32.265 17.195 -22.902 1.00 40.69 234 GLU A N 1
ATOM 1973 C CA . GLU A 1 234 ? 33.399 16.582 -22.188 1.00 40.69 234 GLU A CA 1
ATOM 1974 C C . GLU A 1 234 ? 34.750 16.969 -22.826 1.00 40.69 234 GLU A C 1
ATOM 1976 O O . GLU A 1 234 ? 35.723 17.122 -22.097 1.00 40.69 234 GLU A O 1
ATOM 1981 N N . ASP A 1 235 ? 34.788 17.286 -24.125 1.00 38.31 235 ASP A N 1
ATOM 1982 C CA . ASP A 1 235 ? 36.018 17.696 -24.828 1.00 38.31 235 ASP A CA 1
ATOM 1983 C C . ASP A 1 235 ? 36.458 19.159 -24.572 1.00 38.31 235 ASP A C 1
ATOM 1985 O O . ASP A 1 235 ? 37.487 19.585 -25.089 1.00 38.31 235 ASP A O 1
ATOM 1989 N N . PHE A 1 236 ? 35.709 19.961 -23.796 1.00 37.97 236 PHE A N 1
ATOM 1990 C CA . PHE A 1 236 ? 35.924 21.421 -23.708 1.00 37.97 236 PHE A CA 1
ATOM 1991 C C . PHE A 1 236 ? 36.029 22.017 -22.296 1.00 37.97 236 PHE A C 1
ATOM 1993 O O . PHE A 1 236 ? 35.798 23.217 -22.127 1.00 37.97 236 PHE A O 1
ATOM 2000 N N . LYS A 1 237 ? 36.360 21.240 -21.256 1.00 34.44 237 LYS A N 1
ATOM 2001 C CA . LYS A 1 237 ? 36.540 21.812 -19.905 1.00 34.44 237 LYS A CA 1
ATOM 2002 C C . LYS A 1 237 ? 37.715 21.225 -19.129 1.00 34.44 237 LYS A C 1
ATOM 2004 O O . LYS A 1 237 ? 37.517 20.619 -18.082 1.00 34.44 237 LYS A O 1
ATOM 2009 N N . ASP A 1 238 ? 38.919 21.534 -19.593 1.00 33.75 238 ASP A N 1
ATOM 2010 C CA . ASP A 1 238 ? 40.017 21.878 -18.691 1.00 33.75 238 ASP A CA 1
ATOM 2011 C C . ASP A 1 238 ? 40.120 23.405 -18.671 1.00 33.75 238 ASP A C 1
ATOM 2013 O O . ASP A 1 238 ? 40.519 23.999 -19.663 1.00 33.75 238 ASP A O 1
ATOM 2017 N N . GLU A 1 239 ? 39.691 24.041 -17.578 1.00 27.27 239 GLU A N 1
ATOM 2018 C CA . GLU A 1 239 ? 40.367 25.217 -17.015 1.00 27.27 239 GLU A CA 1
ATOM 2019 C C . GLU A 1 239 ? 39.740 25.634 -15.672 1.00 27.27 239 GLU A C 1
ATOM 2021 O O . GLU A 1 239 ? 38.525 25.769 -15.504 1.00 27.27 239 GLU A O 1
ATOM 2026 N N . ASN A 1 240 ? 40.636 25.788 -14.698 1.00 35.09 240 ASN A N 1
ATOM 2027 C CA . ASN A 1 240 ? 40.432 26.188 -13.310 1.00 35.09 240 ASN A CA 1
ATOM 2028 C C . ASN A 1 240 ? 39.560 27.438 -13.138 1.00 35.09 240 ASN A C 1
ATOM 2030 O O . ASN A 1 240 ? 39.801 28.445 -13.796 1.00 35.09 240 ASN A O 1
ATOM 2034 N N . ILE A 1 241 ? 38.702 27.457 -12.107 1.00 34.28 241 ILE A N 1
ATOM 2035 C CA . ILE A 1 241 ? 38.347 28.715 -11.431 1.00 34.28 241 ILE A CA 1
ATOM 2036 C C . ILE A 1 241 ? 38.435 28.548 -9.913 1.00 34.28 241 ILE A C 1
ATOM 2038 O O . ILE A 1 241 ? 37.705 27.785 -9.279 1.00 34.28 241 ILE A O 1
ATOM 2042 N N . GLU A 1 242 ? 39.372 29.319 -9.370 1.00 30.20 242 GLU A N 1
ATOM 2043 C CA . GLU A 1 242 ? 39.751 29.473 -7.977 1.00 30.20 242 GLU A CA 1
ATOM 2044 C C . GLU A 1 242 ? 38.632 29.966 -7.045 1.00 30.20 242 GLU A C 1
ATOM 2046 O O . GLU A 1 242 ? 37.6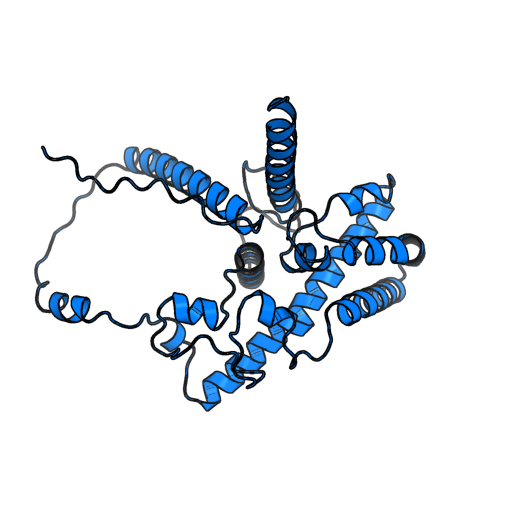76 30.655 -7.405 1.00 30.20 242 GLU A O 1
ATOM 2051 N N . ASN A 1 243 ? 38.853 29.642 -5.772 1.00 38.31 243 ASN A N 1
ATOM 2052 C CA . ASN A 1 243 ? 38.164 30.088 -4.570 1.00 38.31 243 ASN A CA 1
ATOM 2053 C C . ASN A 1 243 ? 37.706 31.562 -4.559 1.00 38.31 243 ASN A C 1
ATOM 2055 O O . ASN A 1 243 ? 38.524 32.477 -4.622 1.00 38.31 243 ASN A O 1
ATOM 2059 N N . LYS A 1 244 ? 36.432 31.801 -4.206 1.00 39.09 244 LYS A N 1
ATOM 2060 C CA . LYS A 1 244 ? 35.999 33.049 -3.543 1.00 39.09 244 LYS A CA 1
ATOM 2061 C C . LYS A 1 244 ? 35.126 32.773 -2.313 1.00 39.09 244 LYS A C 1
ATOM 2063 O O . LYS A 1 244 ? 33.989 32.310 -2.399 1.00 39.09 244 LYS A O 1
ATOM 2068 N N . LYS A 1 245 ? 35.683 33.083 -1.136 1.00 43.59 245 LYS A N 1
ATOM 2069 C CA . LYS A 1 245 ? 34.971 33.213 0.146 1.00 43.59 245 LYS A CA 1
ATOM 2070 C C . LYS A 1 245 ? 34.215 34.544 0.171 1.00 43.59 245 LYS A C 1
ATOM 2072 O O . LYS A 1 245 ? 34.866 35.574 0.069 1.00 43.59 245 LYS A O 1
ATOM 2077 N N . THR A 1 246 ? 32.912 34.523 0.476 1.00 39.31 246 THR A N 1
ATOM 2078 C CA . THR A 1 246 ? 32.240 35.644 1.169 1.00 39.31 246 THR A CA 1
ATOM 2079 C C . THR A 1 246 ? 30.911 35.256 1.848 1.00 39.31 246 THR A C 1
ATOM 2081 O O . THR A 1 246 ? 30.113 34.470 1.335 1.00 39.31 246 THR A O 1
ATOM 2084 N N . ASN A 1 247 ? 30.775 35.806 3.063 1.00 43.12 247 ASN A N 1
ATOM 2085 C CA . ASN A 1 247 ? 29.645 36.099 3.962 1.00 43.12 247 ASN A CA 1
ATOM 2086 C C . ASN A 1 247 ? 28.481 35.103 4.190 1.00 43.12 247 ASN A C 1
ATOM 2088 O O . ASN A 1 247 ? 27.595 34.876 3.372 1.00 43.12 247 ASN A O 1
ATOM 2092 N N . LYS A 1 248 ? 28.434 34.579 5.429 1.00 48.25 248 LYS A N 1
ATOM 2093 C CA . LYS A 1 248 ? 27.478 33.585 5.967 1.00 48.25 248 LYS A CA 1
ATOM 2094 C C . LYS A 1 248 ? 26.048 34.108 6.229 1.00 48.25 248 LYS A C 1
ATOM 2096 O O . LYS A 1 248 ? 25.181 33.298 6.559 1.00 48.25 248 LYS A O 1
ATOM 2101 N N . ILE A 1 249 ? 25.783 35.412 6.118 1.00 46.34 249 ILE A N 1
ATOM 2102 C CA . ILE A 1 249 ? 24.487 36.015 6.499 1.00 46.34 249 ILE A CA 1
ATOM 2103 C C . ILE A 1 249 ? 23.545 36.136 5.288 1.00 46.34 249 ILE A C 1
ATOM 2105 O O .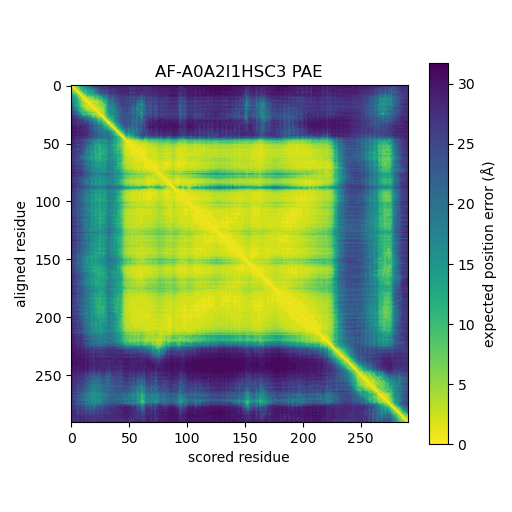 ILE A 1 249 ? 22.394 35.702 5.379 1.00 46.34 249 ILE A O 1
ATOM 2109 N N . ASP A 1 250 ? 24.048 36.555 4.123 1.00 44.28 250 ASP A N 1
ATOM 2110 C CA . ASP A 1 250 ? 23.248 36.652 2.889 1.00 44.28 250 ASP A CA 1
ATOM 2111 C C . ASP A 1 250 ? 22.875 35.280 2.323 1.00 44.28 250 ASP A C 1
ATOM 2113 O O . ASP A 1 250 ? 21.731 35.062 1.923 1.00 44.28 250 ASP A O 1
ATOM 2117 N N . LYS A 1 251 ? 23.770 34.288 2.445 1.00 47.00 251 LYS A N 1
ATOM 2118 C CA . LYS A 1 251 ? 23.463 32.886 2.115 1.00 47.00 251 LYS A CA 1
ATOM 2119 C C . LYS A 1 251 ? 22.315 32.320 2.950 1.00 47.00 251 LYS A C 1
ATOM 2121 O O . LYS A 1 251 ? 21.585 31.473 2.459 1.00 47.00 251 LYS A O 1
ATOM 2126 N N . LYS A 1 252 ? 22.117 32.769 4.198 1.00 46.06 252 LYS A N 1
ATOM 2127 C CA . LYS A 1 252 ? 21.008 32.305 5.055 1.00 46.06 252 LYS A CA 1
ATOM 2128 C C . LYS A 1 252 ? 19.668 32.921 4.658 1.00 46.06 252 LYS A C 1
ATOM 2130 O O . LYS A 1 252 ? 18.659 32.227 4.741 1.00 46.06 252 LYS A O 1
ATOM 2135 N N . LYS A 1 253 ? 19.645 34.193 4.244 1.00 42.53 253 LYS A N 1
ATOM 2136 C CA . LYS A 1 253 ? 18.432 34.850 3.725 1.00 42.53 253 LYS A CA 1
ATOM 2137 C C . LYS A 1 253 ? 18.053 34.293 2.355 1.00 42.53 253 LYS A C 1
ATOM 2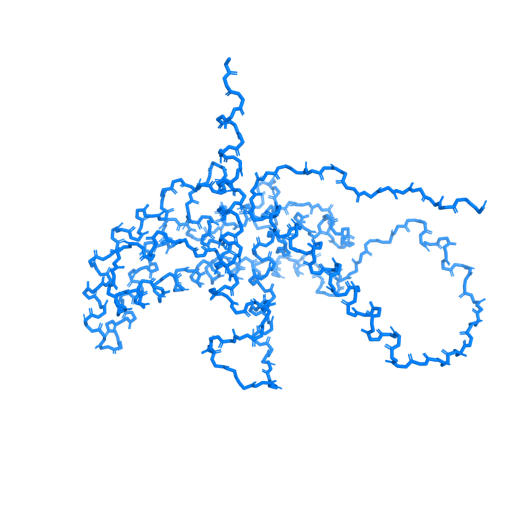139 O O . LYS A 1 253 ? 16.922 33.851 2.202 1.00 42.53 253 LYS A O 1
ATOM 2144 N N . GLN A 1 254 ? 19.014 34.193 1.435 1.00 41.81 254 GLN A N 1
ATOM 2145 C CA . GLN A 1 254 ? 18.807 33.589 0.115 1.00 41.81 254 GLN A CA 1
ATOM 2146 C C . GLN A 1 254 ? 18.410 32.115 0.223 1.00 41.81 254 GLN A C 1
ATOM 2148 O O . GLN A 1 254 ? 17.475 31.697 -0.446 1.00 41.81 254 GLN A O 1
ATOM 2153 N N . LYS A 1 255 ? 19.029 31.344 1.130 1.00 44.56 255 LYS A N 1
ATOM 2154 C CA . LYS A 1 255 ? 18.610 29.966 1.416 1.00 44.56 255 LYS A CA 1
ATOM 2155 C C . LYS A 1 255 ? 17.195 29.907 1.986 1.00 44.56 255 LYS A C 1
ATOM 2157 O O . LYS A 1 255 ? 16.407 29.128 1.493 1.00 44.56 255 LYS A O 1
ATOM 2162 N N . LYS A 1 256 ? 16.821 30.768 2.941 1.00 47.81 256 LYS A N 1
ATOM 2163 C CA . LYS A 1 256 ? 15.441 30.817 3.467 1.00 47.81 256 LYS A CA 1
ATOM 2164 C C . LYS A 1 256 ? 14.408 31.201 2.409 1.00 47.81 256 LYS A C 1
ATOM 2166 O O . LYS A 1 256 ? 13.287 30.713 2.459 1.00 47.81 256 LYS A O 1
ATOM 2171 N N . GLU A 1 257 ? 14.745 32.108 1.504 1.00 38.12 257 GLU A N 1
ATOM 2172 C CA . GLU A 1 257 ? 13.845 32.555 0.441 1.00 38.12 257 GLU A CA 1
ATOM 2173 C C . GLU A 1 257 ? 13.725 31.508 -0.674 1.00 38.12 257 GLU A C 1
ATOM 2175 O O . GLU A 1 257 ? 12.626 31.239 -1.152 1.00 38.12 257 GLU A O 1
ATOM 2180 N N . PHE A 1 258 ? 14.829 30.837 -1.003 1.00 33.78 258 PHE A N 1
ATOM 2181 C CA . PHE A 1 258 ? 14.866 29.669 -1.877 1.00 33.78 258 PHE A CA 1
ATOM 2182 C C . PHE A 1 258 ? 14.104 28.480 -1.274 1.00 33.78 258 PHE A C 1
ATOM 2184 O O . PHE A 1 258 ? 13.266 27.901 -1.950 1.00 33.78 258 PHE A O 1
ATOM 2191 N N . ASP A 1 259 ? 14.295 28.184 0.014 1.00 36.09 259 ASP A N 1
ATOM 2192 C CA . ASP A 1 259 ? 13.571 27.141 0.751 1.00 36.09 259 ASP A CA 1
ATOM 2193 C C . ASP A 1 259 ? 12.064 27.458 0.815 1.00 36.09 259 ASP A C 1
ATOM 2195 O O . ASP A 1 259 ? 11.235 26.565 0.671 1.00 36.09 259 ASP A O 1
ATOM 2199 N N . LYS A 1 260 ? 11.679 28.736 0.974 1.00 43.34 260 LYS A N 1
ATOM 2200 C CA . LYS A 1 260 ? 10.273 29.173 0.887 1.00 43.34 260 LYS A CA 1
ATOM 2201 C C . LYS A 1 260 ? 9.697 28.973 -0.514 1.00 43.34 260 LYS A C 1
ATOM 2203 O O . LYS A 1 260 ? 8.584 28.470 -0.626 1.00 43.34 260 LYS A O 1
ATOM 2208 N N . LYS A 1 261 ? 10.440 29.336 -1.564 1.00 29.42 261 LYS A N 1
ATOM 2209 C CA . LYS A 1 261 ? 10.027 29.120 -2.961 1.00 29.42 261 LYS A CA 1
ATOM 2210 C C . LYS A 1 261 ? 9.912 27.631 -3.286 1.00 29.42 261 LYS A C 1
ATOM 2212 O O . LYS A 1 261 ? 8.907 27.228 -3.855 1.00 29.42 261 LYS A O 1
ATOM 2217 N N . ILE A 1 262 ? 10.864 26.806 -2.843 1.00 33.56 262 ILE A N 1
ATOM 2218 C CA . ILE A 1 262 ? 10.780 25.344 -2.935 1.00 33.56 262 ILE A CA 1
ATOM 2219 C C . ILE A 1 262 ? 9.549 24.839 -2.197 1.00 33.56 262 ILE A C 1
ATOM 2221 O O . ILE A 1 262 ? 8.820 24.042 -2.765 1.00 33.56 262 ILE A O 1
ATOM 2225 N N . ASN A 1 263 ? 9.272 25.301 -0.977 1.00 36.69 263 ASN A N 1
ATOM 2226 C CA . ASN A 1 263 ? 8.101 24.851 -0.224 1.00 36.69 263 ASN A CA 1
ATOM 2227 C C . ASN A 1 263 ? 6.780 25.211 -0.914 1.00 36.69 263 ASN A C 1
ATOM 2229 O O . ASN A 1 263 ? 5.859 24.404 -0.882 1.00 36.69 263 ASN A O 1
ATOM 2233 N N . ILE A 1 264 ? 6.689 26.381 -1.551 1.00 37.28 264 ILE A N 1
ATOM 2234 C CA . ILE A 1 264 ? 5.508 26.789 -2.328 1.00 37.28 264 ILE A CA 1
ATOM 2235 C C . ILE A 1 264 ? 5.362 25.901 -3.569 1.00 37.28 264 ILE A C 1
ATOM 2237 O O . ILE A 1 264 ? 4.341 25.246 -3.725 1.00 37.28 264 ILE A O 1
ATOM 2241 N N . VAL A 1 265 ? 6.420 25.760 -4.372 1.00 29.73 265 VAL A N 1
ATOM 2242 C CA . VAL A 1 265 ? 6.412 24.914 -5.582 1.00 29.73 265 VAL A CA 1
ATOM 2243 C C . VAL A 1 265 ? 6.164 23.440 -5.243 1.00 29.73 265 VAL A C 1
ATOM 2245 O O . VAL A 1 265 ? 5.471 22.732 -5.967 1.00 29.73 265 VAL A O 1
ATOM 2248 N N . THR A 1 266 ? 6.699 22.967 -4.119 1.00 42.91 266 THR A N 1
ATOM 2249 C CA . THR A 1 266 ? 6.490 21.602 -3.626 1.00 42.91 266 THR A CA 1
ATOM 2250 C C . THR A 1 266 ? 5.056 21.425 -3.147 1.00 42.91 266 THR A C 1
ATOM 2252 O O . THR A 1 266 ? 4.471 20.385 -3.421 1.00 42.91 266 THR A O 1
ATOM 2255 N N . ARG A 1 267 ? 4.461 22.431 -2.491 1.00 44.84 267 ARG A N 1
ATOM 2256 C CA . ARG A 1 267 ? 3.051 22.424 -2.084 1.00 44.84 267 ARG A CA 1
ATOM 2257 C C . ARG A 1 267 ? 2.115 22.403 -3.293 1.00 44.84 267 ARG A C 1
ATOM 2259 O O . ARG A 1 267 ? 1.203 21.588 -3.306 1.00 44.84 267 ARG A O 1
ATOM 2266 N N . ASP A 1 268 ? 2.356 23.230 -4.303 1.00 43.03 268 ASP A N 1
ATOM 2267 C CA . ASP A 1 268 ? 1.510 23.291 -5.503 1.00 43.03 268 ASP A CA 1
ATOM 2268 C C . ASP A 1 268 ? 1.628 22.006 -6.332 1.00 43.03 268 ASP A C 1
ATOM 2270 O O . ASP A 1 268 ? 0.621 21.431 -6.749 1.00 43.03 268 ASP A O 1
ATOM 2274 N N . ARG A 1 269 ? 2.852 21.475 -6.467 1.00 46.03 269 ARG A N 1
ATOM 2275 C CA . ARG A 1 269 ? 3.093 20.158 -7.068 1.00 46.03 269 ARG A CA 1
ATOM 2276 C C . ARG A 1 269 ? 2.388 19.051 -6.282 1.00 46.03 269 ARG A C 1
ATOM 2278 O O . ARG A 1 269 ? 1.736 18.220 -6.896 1.00 46.03 269 ARG A O 1
ATOM 2285 N N . LEU A 1 270 ? 2.463 19.061 -4.949 1.00 50.97 270 LEU A N 1
ATOM 2286 C CA . LEU A 1 270 ? 1.764 18.103 -4.084 1.00 50.97 270 LEU A CA 1
ATOM 2287 C C . LEU A 1 270 ? 0.245 18.180 -4.258 1.00 50.97 270 LEU A C 1
ATOM 2289 O O . LEU A 1 270 ? -0.386 17.140 -4.384 1.00 50.97 270 LEU A O 1
ATOM 2293 N N . ILE A 1 271 ? -0.345 19.376 -4.319 1.00 50.44 271 ILE A N 1
ATOM 2294 C CA . ILE A 1 271 ? -1.794 19.547 -4.525 1.00 50.44 271 ILE A CA 1
ATOM 2295 C C . ILE A 1 271 ? -2.220 18.960 -5.881 1.00 50.44 271 ILE A C 1
ATOM 2297 O O . ILE A 1 271 ? -3.188 18.197 -5.942 1.00 50.44 271 ILE A O 1
ATOM 2301 N N . GLY A 1 272 ? -1.461 19.247 -6.945 1.00 54.31 272 GLY A N 1
ATOM 2302 C CA . GLY A 1 272 ? -1.700 18.689 -8.279 1.00 54.31 272 GLY A CA 1
ATOM 2303 C C . GLY A 1 272 ? -1.443 17.180 -8.386 1.00 54.31 272 GLY A C 1
ATOM 2304 O O . GLY A 1 272 ? -2.089 16.509 -9.173 1.00 54.31 272 GLY A O 1
ATOM 2305 N N . SER A 1 273 ? -0.532 16.612 -7.588 1.00 53.69 273 SER A N 1
ATOM 2306 C CA . SER A 1 273 ? -0.298 15.155 -7.535 1.00 53.69 273 SER A CA 1
ATOM 2307 C C . SER A 1 273 ? -1.316 14.414 -6.653 1.00 53.69 273 SER A C 1
ATOM 2309 O O . SER A 1 273 ? -1.585 13.230 -6.857 1.00 53.69 273 SER A O 1
ATOM 2311 N N . VAL A 1 274 ? -1.877 15.091 -5.645 1.00 51.59 274 VAL A N 1
ATOM 2312 C CA . VAL A 1 274 ? -2.859 14.522 -4.708 1.00 51.59 274 VAL A CA 1
ATOM 2313 C C . VAL A 1 274 ? -4.273 14.535 -5.294 1.00 51.59 274 VAL A C 1
ATOM 2315 O O . VAL A 1 274 ? -5.071 13.650 -4.981 1.00 51.59 274 VAL A O 1
ATOM 2318 N N . THR A 1 275 ? -4.591 15.464 -6.187 1.00 51.69 275 THR A N 1
ATOM 2319 C CA . THR A 1 275 ? -5.872 15.481 -6.903 1.00 51.69 275 THR A CA 1
ATOM 2320 C C . THR A 1 275 ? -5.625 15.155 -8.364 1.00 51.69 275 THR A C 1
ATOM 2322 O O . THR A 1 275 ? -4.885 15.875 -9.012 1.00 51.69 275 THR A O 1
ATOM 2325 N N . ASP A 1 276 ? -6.197 14.069 -8.890 1.00 51.16 276 ASP A N 1
ATOM 2326 C CA . ASP A 1 276 ? -5.979 13.627 -10.282 1.00 51.16 276 ASP A CA 1
ATOM 2327 C C . ASP A 1 276 ? -6.660 14.583 -11.296 1.00 51.16 276 ASP A C 1
ATOM 2329 O O . ASP A 1 276 ? -7.557 14.197 -12.046 1.00 51.16 276 ASP A O 1
ATOM 2333 N N . ARG A 1 277 ? -6.275 15.866 -11.318 1.00 42.75 277 ARG A N 1
ATOM 2334 C CA . ARG A 1 277 ? -6.681 16.840 -12.334 1.00 42.75 277 ARG A CA 1
ATOM 2335 C C . ARG A 1 277 ? -5.471 17.366 -13.091 1.00 42.75 277 ARG A C 1
ATOM 2337 O O . ARG A 1 277 ? -4.560 17.953 -12.521 1.00 42.75 277 ARG A O 1
ATOM 2344 N N . ASN A 1 278 ? -5.551 17.150 -14.400 1.00 36.66 278 ASN A N 1
ATOM 2345 C CA . ASN A 1 278 ? -4.721 17.678 -15.472 1.00 36.66 278 ASN A CA 1
ATOM 2346 C C . ASN A 1 278 ? -4.070 19.036 -15.164 1.00 36.66 278 ASN A C 1
ATOM 2348 O O . ASN A 1 278 ? -4.755 20.008 -14.861 1.00 36.66 278 ASN A O 1
ATOM 2352 N N . ASN A 1 279 ? -2.744 19.042 -15.306 1.00 38.44 279 ASN A N 1
ATOM 2353 C CA . ASN A 1 279 ? -1.882 20.116 -15.796 1.00 38.44 279 ASN A CA 1
ATOM 2354 C C . ASN A 1 279 ? -2.540 21.508 -15.898 1.00 38.44 279 ASN A C 1
ATOM 2356 O O . ASN A 1 279 ? -3.312 21.771 -16.819 1.00 38.44 279 ASN A O 1
ATOM 2360 N N . ILE A 1 280 ? -2.155 22.429 -15.014 1.00 29.91 280 ILE A N 1
ATOM 2361 C CA . ILE A 1 280 ? -2.165 23.850 -15.368 1.00 29.91 280 ILE A CA 1
ATOM 2362 C C . ILE A 1 280 ? -0.776 24.125 -15.940 1.00 29.91 280 ILE A C 1
ATOM 2364 O O . ILE A 1 280 ? 0.183 24.372 -15.209 1.00 29.91 280 ILE A O 1
ATOM 2368 N N . GLU A 1 281 ? -0.664 24.002 -17.261 1.00 36.25 281 GLU A N 1
ATOM 2369 C CA . GLU A 1 281 ? 0.361 24.725 -18.006 1.00 36.25 281 GLU A CA 1
ATOM 2370 C C . GLU A 1 281 ? 0.291 26.218 -17.643 1.00 36.25 281 GLU A C 1
ATOM 2372 O O . GLU A 1 281 ? -0.795 26.755 -17.416 1.00 36.25 281 GLU A O 1
ATOM 2377 N N . ASN A 1 282 ? 1.465 26.864 -17.642 1.00 36.91 282 ASN A N 1
ATOM 2378 C CA . ASN A 1 282 ? 1.789 28.232 -17.200 1.00 36.91 282 ASN A CA 1
ATOM 2379 C C . ASN A 1 282 ? 2.110 28.282 -15.694 1.00 36.91 282 ASN A C 1
ATOM 2381 O O . ASN A 1 282 ? 1.238 28.166 -14.847 1.00 36.91 282 ASN A O 1
ATOM 2385 N N . ILE A 1 283 ? 3.360 28.449 -15.257 1.00 28.38 283 ILE A N 1
ATOM 2386 C CA . ILE A 1 283 ? 4.167 29.662 -15.442 1.00 28.38 283 ILE A CA 1
ATOM 2387 C C . ILE A 1 283 ? 5.658 29.281 -15.371 1.00 28.38 283 ILE A C 1
ATOM 2389 O O . ILE A 1 283 ? 6.223 29.112 -14.292 1.00 28.38 283 ILE A O 1
ATOM 2393 N N . TRP A 1 284 ? 6.316 29.174 -16.521 1.00 25.94 284 TRP A N 1
ATOM 2394 C CA . TRP A 1 284 ? 7.748 29.453 -16.634 1.00 25.94 284 TRP A CA 1
ATOM 2395 C C . TRP A 1 284 ? 7.915 30.318 -17.875 1.00 25.94 284 TRP A C 1
ATOM 2397 O O . TRP A 1 284 ? 8.135 29.805 -18.969 1.00 25.94 284 TRP A O 1
ATOM 2407 N N . ASP A 1 285 ? 7.789 31.634 -17.703 1.00 26.56 285 ASP A N 1
ATOM 2408 C CA . ASP A 1 285 ? 8.270 32.581 -18.704 1.00 26.56 285 ASP A CA 1
ATOM 2409 C C . ASP A 1 285 ? 9.791 32.432 -18.809 1.00 26.56 285 ASP A C 1
ATOM 2411 O O . ASP A 1 285 ? 10.570 32.974 -18.021 1.00 26.56 285 ASP A O 1
ATOM 2415 N N . LEU A 1 286 ? 10.218 31.653 -19.800 1.00 34.94 286 LEU A N 1
ATOM 2416 C CA . LEU A 1 286 ? 11.556 31.709 -20.361 1.00 34.94 286 LEU A CA 1
ATOM 2417 C C . LEU A 1 286 ? 11.638 32.936 -21.273 1.00 34.94 286 LEU A C 1
ATOM 2419 O O . LEU A 1 286 ? 11.556 32.827 -22.492 1.00 34.94 286 LEU A O 1
ATOM 2423 N N . MET A 1 287 ? 11.846 34.110 -20.685 1.00 25.98 287 MET A N 1
ATOM 2424 C CA . MET A 1 287 ? 12.431 35.245 -21.399 1.00 25.98 287 MET A CA 1
ATOM 2425 C C . MET A 1 287 ? 13.663 35.713 -20.617 1.00 25.98 287 MET A C 1
ATOM 2427 O O . MET A 1 287 ? 13.526 36.255 -19.516 1.00 25.98 287 MET A O 1
ATOM 2431 N N . PRO A 1 288 ? 14.887 35.495 -21.135 1.00 29.81 288 PRO A N 1
ATOM 2432 C CA . PRO A 1 288 ? 16.071 36.147 -20.601 1.00 29.81 288 PRO A CA 1
ATOM 2433 C C . PRO A 1 288 ? 15.880 37.658 -20.717 1.00 29.81 288 PRO A C 1
ATOM 2435 O O . PRO A 1 288 ? 15.530 38.158 -21.786 1.00 29.81 288 PRO A O 1
ATOM 2438 N N . LYS A 1 289 ? 16.119 38.389 -19.624 1.00 29.42 289 LYS A N 1
ATOM 2439 C CA . LYS A 1 289 ? 16.257 39.846 -19.679 1.00 29.42 289 LYS A CA 1
ATOM 2440 C C . LYS A 1 289 ? 17.368 40.173 -20.674 1.00 29.42 289 LYS A C 1
ATOM 2442 O O . LYS A 1 289 ? 18.526 39.843 -20.423 1.00 29.42 289 LYS A O 1
ATOM 2447 N N . ILE A 1 290 ? 17.000 40.783 -21.793 1.00 29.06 290 ILE A N 1
ATOM 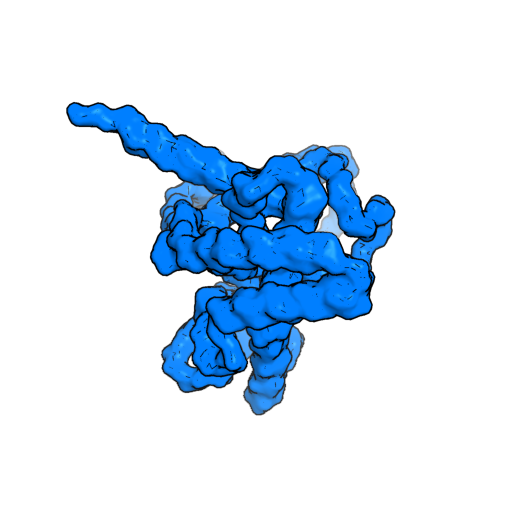2448 C CA . ILE A 1 290 ? 17.943 41.501 -22.644 1.00 29.06 290 ILE A CA 1
ATOM 2449 C C . ILE A 1 290 ? 18.245 42.816 -21.913 1.00 29.06 290 ILE A C 1
ATOM 2451 O O . ILE A 1 290 ? 17.335 43.421 -21.342 1.00 29.06 290 ILE A O 1
ATOM 2455 N N . TYR A 1 291 ? 19.537 43.134 -21.837 1.00 37.62 291 TYR A N 1
ATOM 2456 C CA . TYR A 1 291 ? 20.129 44.253 -21.102 1.00 37.62 291 TYR A CA 1
ATOM 2457 C C . TYR A 1 291 ? 19.553 45.617 -21.481 1.00 37.62 291 TYR A C 1
ATOM 2459 O O . TYR A 1 291 ? 19.281 45.822 -22.684 1.00 37.62 291 TYR A O 1
#

Radius of gyration: 23.51 Å; Cα contacts (8 Å, |Δi|>4): 229; chains: 1; bounding box: 69×57×53 Å

pLDDT: mean 71.15, std 26.28, range [25.94, 98.38]

Secondary structure (DSSP, 8-state):
--THHHHHHHHHHHHHHHHHHHHHHHHTT--SSS----SS--TT---HHHHHHHHHHHHHHTT-S--HHHHHHTTBTT---SB-TTT-SS-B--HHHHHH-TTSSS-HHHHHHHHHHHHHHHHHHTT-HHHHHHHHHHHHHHHHHHHSBPSSSTT-BTHHHHHTT---THHHHS-S-HHHHHHHHHHHHHHHHHHIIIIIIHHHHHHHHHHHHTT--TTGGGPBPPPHHHHHHHTT-----------TTHHHHHHHHHHHHHHHHHHHHHHHHHS----------------

Organism: NCBI:txid588596

Foldseek 3Di:
DDPVVVVVVVVVLVVVLVVLVVVLCVLPVDDDPDDDPDPDDDPDDDDPVNVVVVVCLVCLLLQCPPQLLNLVVLQQPLRDGQADPQQPPRHGRGSVCLQQPPNQPDHLLVLLVVLLVVVLVVCVVVVVVVLNVLSVVCVVVLSVQQQPDDPQEPPDGNSSCLLSVGDDCVLVVPDPDPSSSVSSSVSSVSSSVSSCVRGVVVSVVVVQVSCVVVPHDPVSSVDHDDDPVVVVVVVPDDDDDDDDDDDPPVCVVVVVVVVVVCVVVVVVSSSCSNGVDDDPPDDDPPDDDDD

Sequence (291 aa):
MDDTNYLDSSGDKIQASINITTQFYHYHDVNINGKINRTTFNKRQCSSEDTKERSYRIKNLLKDLPTYETLYKREIDAIENSMCIRCGKNEEETWDHVWICNDNEANLDEIVRESISKFEEYLNKNGRSEDVTILRDHNINIVTILEERSNILLGKSRIWEMLRGVFNDRFNHLTKVKEEKAIIKECWNFIYNEFKNRIWLIRCEEVARLEKLIGIQKQDLRKKRRKEQDKRKEDFKDENIENKKTNKIDKKKQKKEFDKKINIVTRDRLIGSVTDRNNIENIWDLMPKIY

Mean predicted aligned error: 15.09 Å